Protein AF-A0A7S0B665-F1 (afdb_monomer_lite)

Organism: NCBI:txid73915

Structure (mmCIF, N/CA/C/O backbone):
data_AF-A0A7S0B665-F1
#
_entry.id   AF-A0A7S0B665-F1
#
loop_
_atom_site.group_PDB
_atom_site.id
_atom_site.type_symbol
_atom_site.label_atom_id
_atom_site.label_alt_id
_atom_site.label_comp_id
_atom_site.label_asym_id
_atom_site.label_entity_id
_atom_site.label_seq_id
_atom_site.pdbx_PDB_ins_code
_atom_site.Cartn_x
_atom_site.Cartn_y
_atom_site.Cartn_z
_atom_site.occupancy
_atom_site.B_iso_or_equiv
_atom_site.auth_seq_id
_atom_site.auth_comp_id
_atom_site.auth_asym_id
_atom_site.auth_atom_id
_atom_site.pdbx_PDB_model_num
ATOM 1 N N . GLU A 1 1 ? 38.051 108.816 -56.887 1.00 40.38 1 GLU A N 1
ATOM 2 C CA . GLU A 1 1 ? 36.909 108.916 -55.959 1.00 40.38 1 GLU A CA 1
ATOM 3 C C . GLU A 1 1 ? 36.836 107.654 -55.125 1.00 40.38 1 GLU A C 1
ATOM 5 O O . GLU A 1 1 ? 37.026 106.565 -55.656 1.00 40.38 1 GLU A O 1
ATOM 10 N N . MET A 1 2 ? 36.654 107.831 -53.821 1.00 46.78 2 MET A N 1
ATOM 11 C CA . MET A 1 2 ? 36.417 106.771 -52.848 1.00 46.78 2 MET A CA 1
ATOM 12 C C . MET A 1 2 ? 35.197 105.932 -53.246 1.00 46.78 2 MET A C 1
ATOM 14 O O . MET A 1 2 ? 34.143 106.481 -53.563 1.00 46.78 2 MET A O 1
ATOM 18 N N . LYS A 1 3 ? 35.326 104.608 -53.165 1.00 42.41 3 LYS A N 1
ATOM 19 C CA . LYS A 1 3 ? 34.194 103.727 -52.885 1.00 42.41 3 LYS A CA 1
ATOM 20 C C . LYS A 1 3 ? 34.678 102.639 -51.939 1.00 42.41 3 LYS A C 1
ATOM 22 O O . LYS A 1 3 ? 35.603 101.897 -52.259 1.00 42.41 3 LYS A O 1
ATOM 27 N N . ASP A 1 4 ? 34.098 102.668 -50.752 1.00 40.84 4 ASP A N 1
ATOM 28 C CA . ASP A 1 4 ? 34.424 101.872 -49.578 1.00 40.84 4 ASP A CA 1
ATOM 29 C C . ASP A 1 4 ? 34.497 100.360 -49.845 1.00 40.84 4 ASP A C 1
ATOM 31 O O . ASP A 1 4 ? 33.784 99.842 -50.712 1.00 40.84 4 ASP A O 1
ATOM 35 N N . PRO A 1 5 ? 35.306 99.616 -49.070 1.00 55.22 5 PRO A N 1
ATOM 36 C CA . PRO A 1 5 ? 35.251 98.168 -49.070 1.00 55.22 5 PRO A CA 1
ATOM 37 C C . PRO A 1 5 ? 33.996 97.746 -48.300 1.00 55.22 5 PRO A C 1
ATOM 39 O O . PRO A 1 5 ? 33.903 97.978 -47.097 1.00 55.22 5 PRO A O 1
ATOM 42 N N . ASN A 1 6 ? 33.029 97.120 -48.975 1.00 43.91 6 ASN A N 1
ATOM 43 C CA . ASN A 1 6 ? 31.938 96.423 -48.293 1.00 43.91 6 ASN A CA 1
ATOM 44 C C . ASN A 1 6 ? 32.140 94.899 -48.412 1.00 43.91 6 ASN A C 1
ATOM 46 O O . ASN A 1 6 ? 32.514 94.415 -49.484 1.00 43.91 6 ASN A O 1
ATOM 50 N N . PRO A 1 7 ? 31.939 94.146 -47.316 1.00 52.16 7 PRO A N 1
ATOM 51 C CA . PRO A 1 7 ? 32.466 92.812 -47.106 1.00 52.16 7 PRO A CA 1
ATOM 52 C C . PRO A 1 7 ? 31.452 91.763 -47.554 1.00 52.16 7 PRO A C 1
ATOM 54 O O . PRO A 1 7 ? 30.289 91.837 -47.177 1.00 52.16 7 PRO A O 1
ATOM 57 N N . ALA A 1 8 ? 31.885 90.759 -48.313 1.00 42.66 8 ALA A N 1
ATOM 58 C CA . ALA A 1 8 ? 31.143 89.505 -48.451 1.00 42.66 8 ALA A CA 1
ATOM 59 C C . ALA A 1 8 ? 31.958 88.466 -49.234 1.00 42.66 8 ALA A C 1
ATOM 61 O O . ALA A 1 8 ? 31.603 88.091 -50.348 1.00 42.66 8 ALA A O 1
ATOM 62 N N . THR A 1 9 ? 33.002 87.895 -48.635 1.00 47.84 9 THR A N 1
ATOM 63 C CA . THR A 1 9 ? 33.143 86.443 -48.792 1.00 47.84 9 THR A CA 1
ATOM 64 C C . THR A 1 9 ? 32.045 85.840 -47.931 1.00 47.84 9 THR A C 1
ATOM 66 O O . THR A 1 9 ? 32.192 85.692 -46.720 1.00 47.84 9 THR A O 1
ATOM 69 N N . ALA A 1 10 ? 30.885 85.602 -48.545 1.00 45.03 10 ALA A N 1
ATOM 70 C CA . ALA A 1 10 ? 29.792 84.912 -47.887 1.00 45.03 10 ALA A CA 1
ATOM 71 C C . ALA A 1 10 ? 30.318 83.551 -47.388 1.00 45.03 10 ALA A C 1
ATOM 73 O O . ALA A 1 10 ? 30.781 82.749 -48.202 1.00 45.03 10 ALA A O 1
ATOM 74 N N . PRO A 1 11 ? 30.212 83.232 -46.087 1.00 50.94 11 PRO A N 1
ATOM 75 C CA . PRO A 1 11 ? 30.600 81.928 -45.541 1.00 50.94 11 PRO A CA 1
ATOM 76 C C . PRO A 1 11 ? 29.789 80.739 -46.104 1.00 50.94 11 PRO A C 1
ATOM 78 O O . PRO A 1 11 ? 30.001 79.605 -45.689 1.00 50.94 11 PRO A O 1
ATOM 81 N N . GLY A 1 12 ? 28.833 80.981 -47.012 1.00 54.81 12 GLY A N 1
ATOM 82 C CA . GLY A 1 12 ? 27.877 79.999 -47.532 1.00 54.81 12 GLY A CA 1
ATOM 83 C C . GLY A 1 12 ? 28.359 79.146 -48.715 1.00 54.81 12 GLY A C 1
ATOM 84 O O . GLY A 1 12 ? 27.987 77.973 -48.779 1.00 54.81 12 GLY A O 1
ATOM 85 N N . ASP A 1 13 ? 29.203 79.672 -49.612 1.00 54.25 13 ASP A N 1
ATOM 86 C CA . ASP A 1 13 ? 29.641 78.937 -50.821 1.00 54.25 13 ASP A CA 1
ATOM 87 C C . ASP A 1 13 ? 30.765 77.932 -50.522 1.00 54.25 13 ASP A C 1
ATOM 89 O O . ASP A 1 13 ? 30.685 76.759 -50.886 1.00 54.25 13 ASP A O 1
ATOM 93 N N . GLN A 1 14 ? 31.765 78.321 -49.725 1.00 57.09 14 GLN A N 1
ATOM 94 C CA . GLN A 1 14 ? 32.788 77.376 -49.253 1.00 57.09 14 GLN A CA 1
ATOM 95 C C . GLN A 1 14 ? 32.194 76.309 -48.317 1.00 57.09 14 GLN A C 1
ATOM 97 O O . GLN A 1 14 ? 32.633 75.158 -48.322 1.00 57.09 14 GLN A O 1
ATOM 102 N N . ALA A 1 15 ? 31.151 76.651 -47.551 1.00 60.94 15 ALA A N 1
ATOM 103 C CA . ALA A 1 15 ? 30.437 75.710 -46.688 1.00 60.94 15 ALA A CA 1
ATOM 104 C C . ALA A 1 15 ? 29.563 74.704 -47.464 1.00 60.94 15 ALA A C 1
ATOM 106 O O . ALA A 1 15 ? 29.248 73.636 -46.937 1.00 60.94 15 ALA A O 1
ATOM 107 N N . THR A 1 16 ? 29.146 75.005 -48.699 1.00 71.06 16 THR A N 1
ATOM 108 C CA . THR A 1 16 ? 28.356 74.079 -49.531 1.00 71.06 16 THR A CA 1
ATOM 109 C C . THR A 1 16 ? 29.235 73.147 -50.361 1.00 71.06 16 THR A C 1
ATOM 111 O O . THR A 1 16 ? 28.904 71.964 -50.473 1.00 71.06 16 THR A O 1
ATOM 114 N N . GLU A 1 17 ? 30.383 73.606 -50.863 1.00 75.50 17 GLU A N 1
ATOM 115 C CA . GLU A 1 17 ? 31.371 72.723 -51.506 1.00 75.50 17 GLU A CA 1
ATOM 116 C C . GLU A 1 17 ? 32.021 71.749 -50.517 1.00 75.50 17 GLU A C 1
ATOM 118 O O . GLU A 1 17 ? 32.112 70.552 -50.794 1.00 75.50 17 GLU A O 1
ATOM 123 N N . THR A 1 18 ? 32.383 72.217 -49.319 1.00 76.19 18 THR A N 1
ATOM 124 C CA . THR A 1 18 ? 32.913 71.343 -48.255 1.00 76.19 18 THR A CA 1
ATOM 125 C C . THR A 1 18 ? 31.901 70.282 -47.823 1.00 76.19 18 THR A C 1
ATOM 127 O O . THR A 1 18 ? 32.277 69.125 -47.650 1.00 76.19 18 THR A O 1
ATOM 130 N N . LYS A 1 19 ? 30.604 70.613 -47.732 1.00 80.31 19 LYS A N 1
ATOM 131 C CA . LYS A 1 19 ? 29.540 69.622 -47.475 1.00 80.31 19 LYS A CA 1
ATOM 132 C C . LYS A 1 19 ? 29.431 68.568 -48.578 1.00 80.31 19 LYS A C 1
ATOM 134 O O . LYS A 1 19 ? 29.275 67.391 -48.262 1.00 80.31 19 LYS A O 1
ATOM 139 N N . LYS A 1 20 ? 29.537 68.955 -49.855 1.00 83.62 20 LYS A N 1
ATOM 140 C CA . LYS A 1 20 ? 29.536 68.007 -50.987 1.00 83.62 20 LYS A CA 1
ATOM 141 C C . LYS A 1 20 ? 30.767 67.096 -50.965 1.00 83.62 20 LYS A C 1
ATOM 143 O O . LYS A 1 20 ? 30.632 65.894 -51.174 1.00 83.62 20 LYS A O 1
ATOM 148 N N . PHE A 1 21 ? 31.944 67.640 -50.655 1.00 86.25 21 PHE A N 1
ATOM 149 C CA . PHE A 1 21 ? 33.179 66.862 -50.530 1.00 86.25 21 PHE A CA 1
ATOM 150 C C . PHE A 1 21 ? 33.132 65.884 -49.347 1.00 86.25 21 PHE A C 1
ATOM 152 O O . PHE A 1 21 ? 33.488 64.718 -49.496 1.00 86.25 21 PHE A O 1
ATOM 159 N N . LEU A 1 22 ? 32.613 66.322 -48.195 1.00 83.88 22 LEU A N 1
ATOM 160 C CA . LEU A 1 22 ? 32.383 65.455 -47.038 1.00 83.88 22 LEU A CA 1
ATOM 161 C C . LEU A 1 22 ? 31.366 64.349 -47.349 1.00 83.88 22 LEU A C 1
ATOM 163 O O . LEU A 1 22 ? 31.597 63.203 -46.980 1.00 83.88 22 LEU A O 1
ATOM 167 N N . ALA A 1 23 ? 30.283 64.651 -48.071 1.00 87.56 23 ALA A N 1
ATOM 168 C CA . ALA A 1 23 ? 29.318 63.639 -48.502 1.00 87.56 23 ALA A CA 1
ATOM 169 C C . ALA A 1 23 ? 29.949 62.598 -49.447 1.00 87.56 23 ALA A C 1
ATOM 171 O O . ALA A 1 23 ? 29.727 61.402 -49.269 1.00 87.56 23 ALA A O 1
ATOM 172 N N . ALA A 1 24 ? 30.787 63.032 -50.395 1.00 88.94 24 ALA A N 1
ATOM 173 C CA . ALA A 1 24 ? 31.529 62.135 -51.284 1.00 88.94 24 ALA A CA 1
ATOM 174 C C . ALA A 1 24 ? 32.556 61.275 -50.524 1.00 88.94 24 ALA A C 1
ATOM 176 O O . ALA A 1 24 ? 32.703 60.087 -50.811 1.00 88.94 24 ALA A O 1
ATOM 177 N N . LEU A 1 25 ? 33.234 61.844 -49.520 1.00 89.50 25 LEU A N 1
ATOM 178 C CA . LEU A 1 25 ? 34.121 61.094 -48.628 1.00 89.50 25 LEU A CA 1
ATOM 179 C C . LEU A 1 25 ? 33.352 60.053 -47.812 1.00 89.50 25 LEU A C 1
ATOM 181 O O . LEU A 1 25 ? 33.794 58.913 -47.744 1.00 89.50 25 LEU A O 1
ATOM 185 N N . VAL A 1 26 ? 32.196 60.401 -47.240 1.00 89.81 26 VAL A N 1
ATOM 186 C CA . VAL A 1 26 ? 31.346 59.453 -46.496 1.00 89.81 26 VAL A CA 1
ATOM 187 C C . VAL A 1 26 ? 30.834 58.339 -47.408 1.00 89.81 26 VAL A C 1
ATOM 189 O O . VAL A 1 26 ? 30.856 57.175 -47.015 1.00 89.81 26 VAL A O 1
ATOM 192 N N . GLN A 1 27 ? 30.428 58.657 -48.641 1.00 92.12 27 GLN A N 1
ATOM 193 C CA . GLN A 1 27 ? 30.038 57.646 -49.623 1.00 92.12 27 GLN A CA 1
ATOM 194 C C . GLN A 1 27 ? 31.199 56.693 -49.929 1.00 92.12 27 GLN A C 1
ATOM 196 O O . GLN A 1 27 ? 31.025 55.478 -49.866 1.00 92.12 27 GLN A O 1
ATOM 201 N N . ARG A 1 28 ? 32.396 57.232 -50.177 1.00 92.06 28 ARG A N 1
ATOM 202 C CA . ARG A 1 28 ? 33.591 56.430 -50.455 1.00 92.06 28 ARG A CA 1
ATOM 203 C C . ARG A 1 28 ? 34.032 55.599 -49.249 1.00 92.06 28 ARG A C 1
ATOM 205 O O . ARG A 1 28 ? 34.461 54.466 -49.425 1.00 92.06 28 ARG A O 1
ATOM 212 N N . ILE A 1 29 ? 33.889 56.126 -48.031 1.00 91.75 29 ILE A N 1
ATOM 213 C CA . ILE A 1 29 ? 34.101 55.370 -46.789 1.00 91.75 29 ILE A CA 1
ATOM 214 C C . ILE A 1 29 ? 33.119 54.201 -46.730 1.00 91.75 29 ILE A C 1
ATOM 216 O O . ILE A 1 29 ? 33.551 53.075 -46.531 1.00 91.75 29 ILE A O 1
ATOM 220 N N . ASN A 1 30 ? 31.827 54.430 -46.973 1.00 93.12 30 ASN A N 1
ATOM 221 C CA . ASN A 1 30 ? 30.821 53.367 -46.949 1.00 93.12 30 ASN A CA 1
ATOM 222 C C . ASN A 1 30 ? 31.055 52.303 -48.034 1.00 93.12 30 ASN A C 1
ATOM 224 O O . ASN A 1 30 ? 30.868 51.118 -47.771 1.00 93.12 30 ASN A O 1
ATOM 228 N N . GLU A 1 31 ? 31.476 52.699 -49.237 1.00 92.31 31 GLU A N 1
ATOM 229 C CA . GLU A 1 31 ? 31.849 51.777 -50.318 1.00 92.31 31 GLU A CA 1
ATOM 230 C C . GLU A 1 31 ? 33.079 50.938 -49.945 1.00 92.31 31 GLU A C 1
ATOM 232 O O . GLU A 1 31 ? 33.049 49.717 -50.088 1.00 92.31 31 GLU A O 1
ATOM 237 N N . CYS A 1 32 ? 34.127 51.561 -49.395 1.00 89.31 32 CYS A N 1
ATOM 238 C CA . CYS A 1 32 ? 35.305 50.851 -48.895 1.00 89.31 32 CYS A CA 1
ATOM 239 C C . CYS A 1 32 ? 34.960 49.901 -47.737 1.00 89.31 32 CYS A C 1
ATOM 241 O O . CYS A 1 32 ? 35.465 48.780 -47.708 1.00 89.31 32 CYS A O 1
ATOM 243 N N . THR A 1 33 ? 34.091 50.316 -46.810 1.00 92.12 33 THR A N 1
ATOM 244 C CA . THR A 1 33 ? 33.628 49.472 -45.699 1.00 92.12 33 THR A CA 1
ATOM 245 C C . THR A 1 33 ? 32.870 48.256 -46.225 1.00 92.12 33 THR A C 1
ATOM 247 O O . THR A 1 33 ? 33.215 47.138 -45.860 1.00 92.12 33 THR A O 1
ATOM 250 N N . ARG A 1 34 ? 31.920 48.438 -47.153 1.00 92.81 34 ARG A N 1
ATOM 251 C CA . ARG A 1 34 ? 31.175 47.323 -47.768 1.00 92.81 34 ARG A CA 1
ATOM 252 C C . ARG A 1 34 ? 32.084 46.368 -48.532 1.00 92.81 34 ARG A C 1
ATOM 254 O O . ARG A 1 34 ? 31.981 45.163 -48.347 1.00 92.81 34 ARG A O 1
ATOM 261 N N . ALA A 1 35 ? 33.005 46.891 -49.341 1.00 92.38 35 ALA A N 1
ATOM 262 C CA . ALA A 1 35 ? 33.965 46.058 -50.062 1.00 92.38 35 ALA A CA 1
ATOM 263 C C . ALA A 1 35 ? 34.872 45.273 -49.095 1.00 92.38 35 ALA A C 1
ATOM 265 O O . ALA A 1 35 ? 35.153 44.098 -49.322 1.00 92.38 35 ALA A O 1
ATOM 266 N N . SER A 1 36 ? 35.299 45.893 -47.989 1.00 90.88 36 SER A N 1
ATOM 267 C CA . SER A 1 36 ? 36.075 45.214 -46.950 1.00 90.88 36 SER A CA 1
ATOM 268 C C . SER A 1 36 ? 35.262 44.132 -46.236 1.00 90.88 36 SER A C 1
ATOM 270 O O . SER A 1 36 ? 35.794 43.057 -45.977 1.00 90.88 36 SER A O 1
ATOM 272 N N . GLU A 1 37 ? 33.995 44.390 -45.912 1.00 92.69 37 GLU A N 1
ATOM 273 C CA . GLU A 1 37 ? 33.093 43.408 -45.299 1.00 92.69 37 GLU A CA 1
ATOM 274 C C . GLU A 1 37 ? 32.830 42.227 -46.244 1.00 92.69 37 GLU A C 1
ATOM 276 O O . GLU A 1 37 ? 32.946 41.075 -45.829 1.00 92.69 37 GLU A O 1
ATOM 281 N N . GLU A 1 38 ? 32.566 42.487 -47.527 1.00 93.62 38 GLU A N 1
ATOM 282 C CA . GLU A 1 38 ? 32.384 41.450 -48.550 1.00 93.62 38 GLU A CA 1
ATOM 283 C C . GLU A 1 38 ? 33.629 40.570 -48.701 1.00 93.62 38 GLU A C 1
ATOM 285 O O . GLU A 1 38 ? 33.517 39.342 -48.719 1.00 93.62 38 GLU A O 1
ATOM 290 N N . VAL A 1 39 ? 34.822 41.170 -48.762 1.00 92.75 39 VAL A N 1
ATOM 291 C CA . VAL A 1 39 ? 36.084 40.418 -48.846 1.00 92.75 39 VAL A CA 1
ATOM 292 C C . VAL A 1 39 ? 36.304 39.580 -47.588 1.00 92.75 39 VAL A C 1
ATOM 294 O O . VAL A 1 39 ? 36.685 38.416 -47.712 1.00 92.75 39 VAL A O 1
ATOM 297 N N . THR A 1 40 ? 36.012 40.112 -46.398 1.00 92.31 40 THR A N 1
ATOM 298 C CA . THR A 1 40 ? 36.084 39.345 -45.146 1.00 92.31 40 THR A CA 1
ATOM 299 C C . THR A 1 40 ? 35.133 38.151 -45.169 1.00 92.31 40 THR A C 1
ATOM 301 O O . THR A 1 40 ? 35.569 37.034 -44.903 1.00 92.31 40 THR A O 1
ATOM 304 N N . ILE A 1 41 ? 33.873 38.337 -45.576 1.00 92.19 41 ILE A N 1
ATOM 305 C CA . ILE A 1 41 ? 32.885 37.247 -45.668 1.00 92.19 41 ILE A CA 1
ATOM 306 C C . ILE A 1 41 ? 33.332 36.177 -46.679 1.00 92.19 41 ILE A C 1
ATOM 308 O O . ILE A 1 41 ? 33.232 34.976 -46.409 1.00 92.19 41 ILE A O 1
ATOM 312 N N . GLN A 1 42 ? 33.862 36.574 -47.841 1.00 93.50 42 GLN A N 1
ATOM 313 C CA . GLN A 1 42 ? 34.386 35.624 -48.832 1.00 93.50 42 GLN A CA 1
ATOM 314 C C . GLN A 1 42 ? 35.640 34.895 -48.323 1.00 93.50 42 GLN A C 1
ATOM 316 O O . GLN A 1 42 ? 35.791 33.686 -48.540 1.00 93.50 42 GLN A O 1
ATOM 321 N N . ALA A 1 43 ? 36.531 35.591 -47.615 1.00 90.12 43 ALA A N 1
ATOM 322 C CA . ALA A 1 43 ? 37.716 35.000 -47.001 1.00 90.12 43 ALA A CA 1
ATOM 323 C C . ALA A 1 43 ? 37.337 33.987 -45.909 1.00 90.12 43 ALA A C 1
ATOM 325 O O . ALA A 1 43 ? 37.875 32.879 -45.877 1.00 90.12 43 ALA A O 1
ATOM 326 N N . GLU A 1 44 ? 36.358 34.307 -45.063 1.00 92.50 44 GLU A N 1
ATOM 327 C CA . GLU A 1 44 ? 35.827 33.386 -44.055 1.00 92.50 44 GLU A CA 1
ATOM 328 C C . GLU A 1 44 ? 35.152 32.170 -44.701 1.00 92.50 44 GLU A C 1
ATOM 330 O O . GLU A 1 44 ? 35.460 31.033 -44.339 1.00 92.50 44 GLU A O 1
ATOM 335 N N . GLY A 1 45 ? 34.317 32.373 -45.726 1.00 90.81 45 GLY A N 1
ATOM 336 C CA . GLY A 1 45 ? 33.644 31.285 -46.440 1.00 90.81 45 GLY A CA 1
ATOM 337 C C . GLY A 1 45 ? 34.601 30.360 -47.206 1.00 90.81 45 GLY A C 1
ATOM 338 O O . GLY A 1 45 ? 34.391 29.144 -47.271 1.00 90.81 45 GLY A O 1
ATOM 339 N N . THR A 1 46 ? 35.680 30.895 -47.781 1.00 92.38 46 THR A N 1
ATOM 340 C CA . THR A 1 46 ? 36.721 30.085 -48.443 1.00 92.38 46 THR A CA 1
ATOM 341 C C . THR A 1 46 ? 37.592 29.346 -47.433 1.00 92.38 46 THR A C 1
ATOM 343 O O . THR A 1 46 ? 37.849 28.153 -47.625 1.00 92.38 46 THR A O 1
ATOM 346 N N . LYS A 1 47 ? 37.971 29.999 -46.326 1.00 93.81 47 LYS A N 1
ATOM 347 C CA . LYS A 1 47 ? 38.659 29.366 -45.194 1.00 93.81 47 LYS A CA 1
ATOM 348 C C . LYS A 1 47 ? 37.837 28.209 -44.634 1.00 93.81 47 LYS A C 1
ATOM 350 O O . LYS A 1 47 ? 38.370 27.115 -44.474 1.00 93.81 47 LYS A O 1
ATOM 355 N N . GLU A 1 48 ? 36.543 28.404 -44.397 1.00 91.75 48 GLU A N 1
ATOM 356 C CA . GLU A 1 48 ? 35.670 27.351 -43.878 1.00 91.75 48 GLU A CA 1
ATOM 357 C C . GLU A 1 48 ? 35.570 26.162 -44.846 1.00 91.75 48 GLU A C 1
ATOM 359 O O . GLU A 1 48 ? 35.708 25.009 -44.432 1.00 91.75 48 GLU A O 1
ATOM 364 N N . LYS A 1 49 ? 35.413 26.413 -46.154 1.00 92.62 49 LYS A N 1
ATOM 365 C CA . LYS A 1 49 ? 35.435 25.351 -47.177 1.00 92.62 49 LYS A CA 1
ATOM 366 C C . LYS A 1 49 ? 36.768 24.600 -47.198 1.00 92.62 49 LYS A C 1
ATOM 368 O O . LYS A 1 49 ? 36.764 23.377 -47.344 1.00 92.62 49 LYS A O 1
ATOM 373 N N . ALA A 1 50 ? 37.891 25.302 -47.058 1.00 90.19 50 ALA A N 1
ATOM 374 C CA . ALA A 1 50 ? 39.217 24.691 -47.024 1.00 90.19 50 ALA A CA 1
ATOM 375 C C . ALA A 1 50 ? 39.404 23.815 -45.776 1.00 90.19 50 ALA A C 1
ATOM 377 O O . ALA A 1 50 ? 39.807 22.661 -45.909 1.00 90.19 50 ALA A O 1
ATOM 378 N N . VAL A 1 51 ? 39.021 24.310 -44.595 1.00 92.62 51 VAL A N 1
ATOM 379 C CA . VAL A 1 51 ? 39.067 23.550 -43.334 1.00 92.62 51 VAL A CA 1
ATOM 380 C C . VAL A 1 51 ? 38.172 22.311 -43.409 1.00 92.62 51 VAL A C 1
ATOM 382 O O . VAL A 1 51 ? 38.613 21.215 -43.072 1.00 92.62 51 VAL A O 1
ATOM 385 N N . ARG A 1 52 ? 36.942 22.439 -43.927 1.00 90.38 52 ARG A N 1
ATOM 386 C CA . ARG A 1 52 ? 36.038 21.291 -44.118 1.00 90.38 52 ARG A CA 1
ATOM 387 C C . ARG A 1 52 ? 36.614 20.254 -45.088 1.00 90.38 52 ARG A C 1
ATOM 389 O O . ARG A 1 52 ? 36.490 19.061 -44.830 1.00 90.38 52 ARG A O 1
ATOM 396 N N . ARG A 1 53 ? 37.255 20.680 -46.185 1.00 90.12 53 ARG A N 1
ATOM 397 C CA . ARG A 1 53 ? 37.921 19.765 -47.134 1.00 90.12 53 ARG A CA 1
ATOM 398 C C . ARG A 1 53 ? 39.133 19.074 -46.517 1.00 90.12 53 ARG A C 1
ATOM 400 O O . ARG A 1 53 ? 39.302 17.884 -46.754 1.00 90.12 53 ARG A O 1
ATOM 407 N N . ALA A 1 54 ? 39.941 19.787 -45.734 1.00 89.06 54 ALA A N 1
ATOM 408 C CA . ALA A 1 54 ? 41.072 19.203 -45.018 1.00 89.06 54 ALA A CA 1
ATOM 409 C C . ALA A 1 54 ? 40.600 18.119 -44.034 1.00 89.06 54 ALA A C 1
ATOM 411 O O . ALA A 1 54 ? 41.056 16.985 -44.118 1.00 89.06 54 ALA A O 1
ATOM 412 N N . ALA A 1 55 ? 39.589 18.422 -43.213 1.00 86.75 55 ALA A N 1
ATOM 413 C CA . ALA A 1 55 ? 39.008 17.458 -42.276 1.00 86.75 55 ALA A CA 1
ATOM 414 C C . ALA A 1 55 ? 38.325 16.262 -42.972 1.00 86.75 55 ALA A C 1
ATOM 416 O O . ALA A 1 55 ? 38.289 15.161 -42.429 1.00 86.75 55 ALA A O 1
ATOM 417 N N . ALA A 1 56 ? 37.750 16.458 -44.164 1.00 83.56 56 ALA A N 1
ATOM 418 C CA . ALA A 1 56 ? 37.185 15.362 -44.950 1.00 83.56 56 ALA A CA 1
ATOM 419 C C . ALA A 1 56 ? 38.274 14.437 -45.516 1.00 83.56 56 ALA A C 1
ATOM 421 O O . ALA A 1 56 ? 38.082 13.227 -45.504 1.00 83.56 56 ALA A O 1
ATOM 422 N N . ARG A 1 57 ? 39.406 14.993 -45.974 1.00 85.19 57 ARG A N 1
ATOM 423 C CA . ARG A 1 57 ? 40.559 14.212 -46.452 1.00 85.19 57 ARG A CA 1
ATOM 424 C C . ARG A 1 57 ? 41.186 13.393 -45.335 1.00 85.19 57 ARG A C 1
ATOM 426 O O . ARG A 1 57 ? 41.325 12.197 -45.512 1.00 85.19 57 ARG A O 1
ATOM 433 N N . GLU A 1 58 ? 41.426 13.995 -44.173 1.00 88.25 58 GLU A N 1
ATOM 434 C CA . GLU A 1 58 ? 41.956 13.286 -42.999 1.00 88.25 58 GLU A CA 1
ATOM 435 C C . GLU A 1 58 ? 41.074 12.080 -42.621 1.00 88.25 58 GLU A C 1
ATOM 437 O O . GLU A 1 58 ? 41.561 10.972 -42.424 1.00 88.25 58 GLU A O 1
ATOM 442 N N . LYS A 1 59 ? 39.745 12.252 -42.624 1.00 84.69 59 LYS A N 1
ATOM 443 C CA . LYS A 1 59 ? 38.808 11.145 -42.367 1.00 84.69 59 LYS A CA 1
ATOM 444 C C . LYS A 1 59 ? 38.798 10.078 -43.460 1.00 84.69 59 LYS A C 1
ATOM 446 O O . LYS A 1 59 ? 38.537 8.919 -43.150 1.00 84.69 59 LYS A O 1
ATOM 451 N N . LEU A 1 60 ? 38.997 10.457 -44.722 1.00 81.69 60 LEU A N 1
ATOM 452 C CA . LEU A 1 60 ? 39.107 9.500 -45.825 1.00 81.69 60 LEU A CA 1
ATOM 453 C C . LEU A 1 60 ? 40.413 8.713 -45.723 1.00 81.69 60 LEU A C 1
ATOM 455 O O . LEU A 1 60 ? 40.355 7.493 -45.779 1.00 81.69 60 LEU A O 1
ATOM 459 N N . GLU A 1 61 ? 41.532 9.376 -45.435 1.00 85.25 61 GLU A N 1
ATOM 460 C CA . GLU A 1 61 ? 42.835 8.742 -45.195 1.00 85.25 61 GLU A CA 1
ATOM 461 C C . GLU A 1 61 ? 42.764 7.755 -44.014 1.00 85.25 61 GLU A C 1
ATOM 463 O O . GLU A 1 61 ? 43.269 6.638 -44.093 1.00 85.25 61 GLU A O 1
ATOM 468 N N . GLU A 1 62 ? 42.064 8.100 -42.926 1.00 85.12 62 GLU A N 1
ATOM 469 C CA . GLU A 1 62 ? 41.818 7.171 -41.813 1.00 85.12 62 GLU A CA 1
ATOM 470 C C . GLU A 1 62 ? 40.948 5.962 -42.199 1.00 85.12 62 GLU A C 1
ATOM 472 O O . GLU A 1 62 ? 41.097 4.873 -41.627 1.00 85.12 62 GLU A O 1
ATOM 477 N N . LEU A 1 63 ? 39.986 6.153 -43.108 1.00 80.81 63 LEU A N 1
ATOM 478 C CA . LEU A 1 63 ? 39.123 5.085 -43.613 1.00 80.81 63 LEU A CA 1
ATOM 479 C C . LEU A 1 63 ? 39.887 4.175 -44.577 1.00 80.81 63 LEU A C 1
ATOM 481 O O . LEU A 1 63 ? 39.763 2.961 -44.447 1.00 80.81 63 LEU A O 1
ATOM 485 N N . GLU A 1 64 ? 40.696 4.746 -45.465 1.00 82.06 64 GLU A N 1
ATOM 486 C CA . GLU A 1 64 ? 41.599 4.061 -46.396 1.00 82.06 64 GLU A CA 1
ATOM 487 C C . GLU A 1 64 ? 42.633 3.234 -45.638 1.00 82.06 64 GLU A C 1
ATOM 489 O O . GLU A 1 64 ? 42.652 2.012 -45.762 1.00 82.06 64 GLU A O 1
ATOM 494 N N . ALA A 1 65 ? 43.370 3.849 -44.709 1.00 85.81 65 ALA A N 1
ATOM 495 C CA . ALA A 1 65 ? 44.345 3.150 -43.874 1.00 85.81 65 ALA A CA 1
ATOM 496 C C . ALA A 1 65 ? 43.709 2.033 -43.032 1.00 85.81 65 ALA A C 1
ATOM 498 O O . ALA A 1 65 ? 44.384 1.100 -42.590 1.00 85.81 65 ALA A O 1
ATOM 499 N N . ARG A 1 66 ? 42.406 2.125 -42.744 1.00 82.56 66 ARG A N 1
ATOM 500 C CA . ARG A 1 66 ? 41.666 1.044 -42.093 1.00 82.56 66 ARG A CA 1
ATOM 501 C C . ARG A 1 66 ? 41.264 -0.029 -43.087 1.00 82.56 66 ARG A C 1
ATOM 503 O O . ARG A 1 66 ? 41.391 -1.191 -42.738 1.00 82.56 66 ARG A O 1
ATOM 510 N N . PHE A 1 67 ? 40.774 0.338 -44.260 1.00 84.12 67 PHE A N 1
ATOM 511 C CA . PHE A 1 67 ? 40.405 -0.593 -45.318 1.00 84.12 67 PHE A CA 1
ATOM 512 C C . PHE A 1 67 ? 41.608 -1.464 -45.714 1.00 84.12 67 PHE A C 1
ATOM 514 O O . PHE A 1 67 ? 41.528 -2.683 -45.589 1.00 84.12 67 PHE A O 1
ATOM 521 N N . GLU A 1 68 ? 42.758 -0.846 -45.990 1.00 84.44 68 GLU A N 1
ATOM 522 C CA . GLU A 1 68 ? 44.023 -1.513 -46.347 1.00 84.44 68 GLU A CA 1
ATOM 523 C C . GLU A 1 68 ? 44.531 -2.484 -45.269 1.00 84.44 68 GLU A C 1
ATOM 525 O O . GLU A 1 68 ? 45.140 -3.505 -45.564 1.00 84.44 68 GLU A O 1
ATOM 530 N N . ARG A 1 69 ? 44.276 -2.209 -43.982 1.00 84.69 69 ARG A N 1
ATOM 531 C CA . ARG A 1 69 ? 44.674 -3.128 -42.894 1.00 84.69 69 ARG A CA 1
ATOM 532 C C . ARG A 1 69 ? 43.924 -4.457 -42.922 1.00 84.69 69 ARG A C 1
ATOM 534 O O . ARG A 1 69 ? 44.388 -5.419 -42.305 1.00 84.69 69 ARG A O 1
ATOM 541 N N . TYR A 1 70 ? 42.732 -4.478 -43.509 1.00 82.44 70 TYR A N 1
ATOM 542 C CA . TYR A 1 70 ? 41.855 -5.646 -43.516 1.00 82.44 70 TYR A CA 1
ATOM 543 C C . TYR A 1 70 ? 41.698 -6.273 -44.904 1.00 82.44 70 TYR A C 1
ATOM 545 O O . TYR A 1 70 ? 41.298 -7.433 -44.942 1.00 82.44 70 TYR A O 1
ATOM 553 N N . ASP A 1 71 ? 42.045 -5.555 -45.971 1.00 84.00 71 ASP A N 1
ATOM 554 C CA . ASP A 1 71 ? 42.226 -6.061 -47.335 1.00 84.00 71 ASP A CA 1
ATOM 555 C C . ASP A 1 71 ? 43.570 -6.808 -47.423 1.00 84.00 71 ASP A C 1
ATOM 557 O O . ASP A 1 71 ? 44.645 -6.207 -47.460 1.00 84.00 71 ASP A O 1
ATOM 561 N N . LYS A 1 72 ? 43.530 -8.139 -47.317 1.00 79.94 72 LYS A N 1
ATOM 562 C CA . LYS A 1 72 ? 44.741 -8.974 -47.265 1.00 79.94 72 LYS A CA 1
ATOM 563 C C . LYS A 1 72 ? 45.178 -9.454 -48.638 1.00 79.94 72 LYS A C 1
ATOM 565 O O . LYS A 1 72 ? 46.348 -9.813 -48.788 1.00 79.94 72 LYS A O 1
ATOM 570 N N . ASP A 1 73 ? 44.253 -9.549 -49.583 1.00 80.31 73 ASP A N 1
ATOM 571 C CA . ASP A 1 73 ? 44.515 -9.903 -50.974 1.00 80.31 73 ASP A CA 1
ATOM 572 C C . ASP A 1 73 ? 44.826 -8.687 -51.856 1.00 80.31 73 ASP A C 1
ATOM 574 O O . ASP A 1 73 ? 45.290 -8.885 -52.982 1.00 80.31 73 ASP A O 1
ATOM 578 N N . ALA A 1 74 ? 44.718 -7.471 -51.306 1.00 79.25 74 ALA A N 1
ATOM 579 C CA . ALA A 1 74 ? 45.024 -6.204 -51.968 1.00 79.25 74 ALA A CA 1
ATOM 580 C C . ALA A 1 74 ? 44.252 -6.060 -53.288 1.00 79.25 74 ALA A C 1
ATOM 582 O O . ALA A 1 74 ? 44.807 -5.633 -54.305 1.00 79.25 74 ALA A O 1
ATOM 583 N N . ASP A 1 75 ? 42.987 -6.489 -53.280 1.00 79.56 75 ASP A N 1
ATOM 584 C CA . ASP A 1 75 ? 42.098 -6.474 -54.444 1.00 79.56 75 ASP A CA 1
ATOM 585 C C . ASP A 1 75 ? 41.178 -5.234 -54.479 1.00 79.56 75 ASP A C 1
ATOM 587 O O . ASP A 1 75 ? 40.283 -5.140 -55.329 1.00 79.56 75 ASP A O 1
ATOM 591 N N . ASP A 1 76 ? 41.418 -4.272 -53.576 1.00 78.44 76 ASP A N 1
ATOM 592 C CA . ASP A 1 76 ? 40.614 -3.073 -53.333 1.00 78.44 76 ASP A CA 1
ATOM 593 C C . ASP A 1 76 ? 39.149 -3.395 -52.933 1.00 78.44 76 ASP A C 1
ATOM 595 O O . ASP A 1 76 ? 38.245 -2.545 -53.042 1.00 78.44 76 ASP A O 1
ATOM 599 N N . MET A 1 77 ? 38.871 -4.624 -52.465 1.00 82.88 77 MET A N 1
ATOM 600 C CA . MET A 1 77 ? 37.536 -5.128 -52.119 1.00 82.88 77 MET A CA 1
ATOM 601 C C . MET A 1 77 ? 37.537 -6.069 -50.901 1.00 82.88 77 MET A C 1
ATOM 603 O O . MET A 1 77 ? 37.907 -7.228 -50.957 1.00 82.88 77 MET A O 1
ATOM 607 N N . LEU A 1 78 ? 36.885 -5.676 -49.805 1.00 82.75 78 LEU A N 1
ATOM 608 C CA . LEU A 1 78 ? 36.795 -6.571 -48.643 1.00 82.75 78 LEU A CA 1
ATOM 609 C C . LEU A 1 78 ? 35.894 -7.786 -48.914 1.00 82.75 78 LEU A C 1
ATOM 611 O O . LEU A 1 78 ? 34.671 -7.659 -49.076 1.00 82.75 78 LEU A O 1
ATOM 615 N N . SER A 1 79 ? 36.483 -8.978 -48.875 1.00 84.88 79 SER A N 1
ATOM 616 C CA . SER A 1 79 ? 35.793 -10.262 -48.991 1.00 84.88 79 SER A CA 1
ATOM 617 C C . SER A 1 79 ? 34.966 -10.596 -47.737 1.00 84.88 79 SER A C 1
ATOM 619 O O . SER A 1 79 ? 35.140 -10.029 -46.654 1.00 84.88 79 SER A O 1
ATOM 621 N N . ARG A 1 80 ? 34.062 -11.589 -47.823 1.00 82.56 80 ARG A N 1
ATOM 622 C CA . ARG A 1 80 ? 33.219 -12.014 -46.676 1.00 82.56 80 ARG A CA 1
ATOM 623 C C . ARG A 1 80 ? 34.043 -12.348 -45.426 1.00 82.56 80 ARG A C 1
ATOM 625 O O . ARG A 1 80 ? 33.626 -12.058 -44.305 1.00 82.56 80 ARG A O 1
ATOM 632 N N . ARG A 1 81 ? 35.206 -12.980 -45.610 1.00 83.88 81 ARG A N 1
ATOM 633 C CA . ARG A 1 81 ? 36.093 -13.391 -44.509 1.00 83.88 81 ARG A CA 1
ATOM 634 C C . ARG A 1 81 ? 36.784 -12.191 -43.867 1.00 83.88 81 ARG A C 1
ATOM 636 O O . ARG A 1 81 ? 36.938 -12.168 -42.647 1.00 83.88 81 ARG A O 1
ATOM 643 N N . GLU A 1 82 ? 37.143 -11.193 -44.660 1.00 83.75 82 GLU A N 1
ATOM 644 C CA . GLU A 1 82 ? 37.780 -9.964 -44.182 1.00 83.75 82 GLU A CA 1
ATOM 645 C C . GLU A 1 82 ? 36.784 -9.046 -43.497 1.00 83.75 82 GLU A C 1
ATOM 647 O O . GLU A 1 82 ? 37.095 -8.514 -42.438 1.00 83.75 82 GLU A O 1
ATOM 652 N N . VAL A 1 83 ? 35.546 -8.966 -43.987 1.00 83.25 83 VAL A N 1
ATOM 653 C CA . VAL A 1 83 ? 34.450 -8.279 -43.288 1.00 83.25 83 VAL A CA 1
ATOM 654 C C . VAL A 1 83 ? 34.173 -8.919 -41.921 1.00 83.25 83 VAL A C 1
ATOM 656 O O . VAL A 1 83 ? 33.980 -8.211 -40.930 1.00 83.25 83 VAL A O 1
ATOM 659 N N . LEU A 1 84 ? 34.210 -10.254 -41.821 1.00 83.44 84 LEU A N 1
ATOM 660 C CA . LEU A 1 84 ? 34.105 -10.957 -40.536 1.00 83.44 84 LEU A CA 1
ATOM 661 C C . LEU A 1 84 ? 35.298 -10.661 -39.613 1.00 83.44 84 LEU A C 1
ATOM 663 O O . LEU A 1 84 ? 35.110 -10.454 -38.411 1.00 83.44 84 LEU A O 1
ATOM 667 N N . ALA A 1 85 ? 36.517 -10.621 -40.156 1.00 84.81 85 ALA A N 1
ATOM 668 C CA . ALA A 1 85 ? 37.718 -10.253 -39.407 1.00 84.81 85 ALA A CA 1
ATOM 669 C C . ALA A 1 85 ? 37.676 -8.786 -38.947 1.00 84.81 85 ALA A C 1
ATOM 671 O O . ALA A 1 85 ? 38.036 -8.495 -37.808 1.00 84.81 85 ALA A O 1
ATOM 672 N N . TYR A 1 86 ? 37.161 -7.888 -39.785 1.00 85.00 86 TYR A N 1
ATOM 673 C CA . TYR A 1 86 ? 36.973 -6.471 -39.504 1.00 85.00 86 TYR A CA 1
ATOM 674 C C . TYR A 1 86 ? 35.944 -6.249 -38.392 1.00 85.00 86 TYR A C 1
ATOM 676 O O . TYR A 1 86 ? 36.228 -5.565 -37.407 1.00 85.00 86 TYR A O 1
ATOM 684 N N . ALA A 1 87 ? 34.781 -6.904 -38.472 1.00 85.62 87 ALA A N 1
ATOM 685 C CA . ALA A 1 87 ? 33.757 -6.844 -37.430 1.00 85.62 87 ALA A CA 1
ATOM 686 C C . ALA A 1 87 ? 34.279 -7.346 -36.068 1.00 85.62 87 ALA A C 1
ATOM 688 O O . ALA A 1 87 ? 34.012 -6.735 -35.026 1.00 85.62 87 ALA A O 1
ATOM 689 N N . ARG A 1 88 ? 35.082 -8.418 -36.065 1.00 85.75 88 ARG A N 1
ATOM 690 C CA . ARG A 1 88 ? 35.698 -8.963 -34.845 1.00 85.75 88 ARG A CA 1
ATOM 691 C C . ARG A 1 88 ? 36.840 -8.095 -34.317 1.00 85.75 88 ARG A C 1
ATOM 693 O O . ARG A 1 88 ? 36.905 -7.867 -33.115 1.00 85.75 88 ARG A O 1
ATOM 700 N N . GLY A 1 89 ? 37.722 -7.606 -35.180 1.00 82.75 89 GLY A N 1
ATOM 701 C CA . GLY A 1 89 ? 38.892 -6.820 -34.784 1.00 82.75 89 GLY A CA 1
ATOM 702 C C . GLY A 1 89 ? 38.529 -5.406 -34.341 1.00 82.75 89 GLY A C 1
ATOM 703 O O . GLY A 1 89 ? 38.947 -4.955 -33.276 1.00 82.75 89 GLY A O 1
ATOM 704 N N . HIS A 1 90 ? 37.702 -4.716 -35.128 1.00 82.50 90 HIS A N 1
ATOM 705 C CA . HIS A 1 90 ? 37.371 -3.309 -34.908 1.00 82.50 90 HIS A CA 1
ATOM 706 C C . HIS A 1 90 ? 36.197 -3.120 -33.942 1.00 82.50 90 HIS A C 1
ATOM 708 O O . HIS A 1 90 ? 36.277 -2.319 -33.012 1.00 82.50 90 HIS A O 1
ATOM 714 N N . PHE A 1 91 ? 35.127 -3.904 -34.103 1.00 81.88 91 PHE A N 1
ATOM 715 C CA . PHE A 1 91 ? 33.906 -3.757 -33.300 1.00 81.88 91 PHE A CA 1
ATOM 716 C C . PHE A 1 91 ? 33.760 -4.786 -32.173 1.00 81.88 91 PHE A C 1
ATOM 718 O O . PHE A 1 91 ? 32.783 -4.705 -31.416 1.00 81.88 91 PHE A O 1
ATOM 725 N N . LYS A 1 92 ? 34.706 -5.734 -32.051 1.00 83.75 92 LYS A N 1
ATOM 726 C CA . LYS A 1 92 ? 34.649 -6.871 -31.110 1.00 83.75 92 LYS A CA 1
ATOM 727 C C . LYS A 1 92 ? 33.314 -7.614 -31.188 1.00 83.75 92 LYS A C 1
ATOM 729 O O . LYS A 1 92 ? 32.764 -8.037 -30.174 1.00 83.75 92 LYS A O 1
ATOM 734 N N . PHE A 1 93 ? 32.760 -7.711 -32.395 1.00 83.94 93 PHE A N 1
ATOM 735 C CA . PHE A 1 93 ? 31.436 -8.260 -32.638 1.00 83.94 93 PHE A CA 1
ATOM 736 C C . PHE A 1 93 ? 31.507 -9.416 -33.629 1.00 83.94 93 PHE A C 1
ATOM 738 O O . PHE A 1 93 ? 32.072 -9.293 -34.715 1.00 83.94 93 PHE A O 1
ATOM 745 N N . THR A 1 94 ? 30.898 -10.539 -33.260 1.00 84.38 94 THR A N 1
ATOM 746 C CA . THR A 1 94 ? 30.705 -11.662 -34.174 1.00 84.38 94 THR A CA 1
ATOM 747 C C . THR A 1 94 ? 29.435 -11.411 -34.971 1.00 84.38 94 THR A C 1
ATOM 749 O O . THR A 1 94 ? 28.336 -11.514 -34.434 1.00 84.38 94 THR A O 1
ATOM 752 N N . LEU A 1 95 ? 29.598 -11.038 -36.238 1.00 80.06 95 LEU A N 1
ATOM 753 C CA . LEU A 1 95 ? 28.491 -10.772 -37.150 1.00 80.06 95 LEU A CA 1
ATOM 754 C C . LEU A 1 95 ? 27.706 -12.078 -37.417 1.00 80.06 95 LEU A C 1
ATOM 756 O O . LEU A 1 95 ? 28.326 -13.052 -37.848 1.00 80.06 95 LEU A O 1
ATOM 760 N N . PRO A 1 96 ? 26.384 -12.127 -37.161 1.00 83.12 96 PRO A N 1
ATOM 761 C CA . PRO A 1 96 ? 25.546 -13.272 -37.525 1.00 83.12 96 PRO A CA 1
ATOM 762 C C . PRO A 1 96 ? 25.505 -13.482 -39.044 1.00 83.12 96 PRO A C 1
ATOM 764 O O . PRO A 1 96 ? 25.554 -12.504 -39.793 1.00 83.12 96 PRO A O 1
ATOM 767 N N . GLU A 1 97 ? 25.354 -14.728 -39.500 1.00 81.12 97 GLU A N 1
ATOM 768 C CA . GLU A 1 97 ? 25.307 -15.062 -40.937 1.00 81.12 97 GLU A CA 1
ATOM 769 C C . GLU A 1 97 ? 24.160 -14.342 -41.661 1.00 81.12 97 GLU A C 1
ATOM 771 O O . GLU A 1 97 ? 24.377 -13.745 -42.710 1.00 81.12 97 GLU A O 1
ATOM 776 N N . GLU A 1 98 ? 22.985 -14.246 -41.032 1.00 81.94 98 GLU A N 1
ATOM 777 C CA . GLU A 1 98 ? 21.837 -13.492 -41.561 1.00 81.94 98 GLU A CA 1
ATOM 778 C C . GLU A 1 98 ? 22.156 -12.007 -41.805 1.00 81.94 98 GLU A C 1
ATOM 780 O O . GLU A 1 98 ? 21.724 -11.408 -42.792 1.00 81.94 98 GLU A O 1
ATOM 785 N N . ALA A 1 99 ? 22.929 -11.393 -40.903 1.00 81.50 99 ALA A N 1
ATOM 786 C CA . ALA A 1 99 ? 23.338 -9.999 -41.035 1.00 81.50 99 ALA A CA 1
ATOM 787 C C . ALA A 1 99 ? 24.413 -9.835 -42.115 1.00 81.50 99 ALA A C 1
ATOM 789 O O . ALA A 1 99 ? 24.400 -8.838 -42.835 1.00 81.50 99 ALA A O 1
ATOM 790 N N . LEU A 1 100 ? 25.316 -10.811 -42.248 1.00 81.50 100 LEU A N 1
ATOM 791 C CA . LEU A 1 100 ? 26.325 -10.839 -43.302 1.00 81.50 100 LEU A CA 1
ATOM 792 C C . LEU A 1 100 ? 25.680 -10.965 -44.688 1.00 81.50 100 LEU A C 1
ATOM 794 O O . LEU A 1 100 ? 26.061 -10.224 -45.589 1.00 81.50 100 LEU A O 1
ATOM 798 N N . ASP A 1 101 ? 24.678 -11.828 -44.856 1.00 83.81 101 ASP A N 1
ATOM 799 C CA . ASP A 1 101 ? 23.955 -11.970 -46.124 1.00 83.81 101 ASP A CA 1
ATOM 800 C C . ASP A 1 101 ? 23.111 -10.732 -46.453 1.00 83.81 101 ASP A C 1
ATOM 802 O O . ASP A 1 101 ? 23.075 -10.295 -47.606 1.00 83.81 101 ASP A O 1
ATOM 806 N N . ALA A 1 102 ? 22.497 -10.101 -45.446 1.00 80.88 102 ALA A N 1
ATOM 807 C CA . ALA A 1 102 ? 21.806 -8.826 -45.627 1.00 80.88 102 ALA A CA 1
ATOM 808 C C . ALA A 1 102 ? 22.772 -7.707 -46.052 1.00 80.88 102 ALA A C 1
ATOM 810 O O . ALA A 1 102 ? 22.445 -6.933 -46.951 1.00 80.88 102 ALA A O 1
ATOM 811 N N . ILE A 1 103 ? 23.964 -7.641 -45.453 1.00 83.38 103 ILE A N 1
ATOM 812 C CA . ILE A 1 103 ? 25.034 -6.723 -45.866 1.00 83.38 103 ILE A CA 1
ATOM 813 C C . ILE A 1 103 ? 25.445 -7.015 -47.309 1.00 83.38 103 ILE A C 1
ATOM 815 O O . ILE A 1 103 ? 25.506 -6.097 -48.122 1.00 83.38 103 ILE A O 1
ATOM 819 N N . TRP A 1 104 ? 25.649 -8.288 -47.653 1.00 82.69 104 TRP A N 1
ATOM 820 C CA . TRP A 1 104 ? 26.056 -8.697 -48.997 1.00 82.69 104 TRP A CA 1
ATOM 821 C C . TRP A 1 104 ? 25.034 -8.301 -50.061 1.00 82.69 104 TRP A C 1
ATOM 823 O O . TRP A 1 104 ? 25.411 -7.781 -51.102 1.00 82.69 104 TRP A O 1
ATOM 833 N N . ARG A 1 105 ? 23.737 -8.470 -49.777 1.00 81.62 105 ARG A N 1
ATOM 834 C CA . ARG A 1 105 ? 22.649 -8.118 -50.701 1.00 81.62 105 ARG A CA 1
ATOM 835 C C . ARG A 1 105 ? 22.567 -6.621 -51.020 1.00 81.62 105 ARG A C 1
ATOM 837 O O . ARG A 1 105 ? 22.053 -6.269 -52.074 1.00 81.62 105 ARG A O 1
ATOM 844 N N . HIS A 1 106 ? 23.001 -5.752 -50.108 1.00 76.44 106 HIS A N 1
ATOM 845 C CA . HIS A 1 106 ? 22.815 -4.301 -50.243 1.00 76.44 106 HIS A CA 1
ATOM 846 C C . HIS A 1 106 ? 24.106 -3.538 -50.558 1.00 76.44 106 HIS A C 1
ATOM 848 O O . HIS A 1 106 ? 24.027 -2.416 -51.050 1.00 76.44 106 HIS A O 1
ATOM 854 N N . LEU A 1 107 ? 25.277 -4.095 -50.228 1.00 77.50 107 LEU A N 1
ATOM 855 C CA . LEU A 1 107 ? 26.566 -3.407 -50.379 1.00 77.50 107 LEU A CA 1
ATOM 856 C C . LEU A 1 107 ? 27.433 -3.956 -51.512 1.00 77.50 107 LEU A C 1
ATOM 858 O O . LEU A 1 107 ? 28.376 -3.271 -51.906 1.00 77.50 107 LEU A O 1
ATOM 862 N N . VAL A 1 108 ? 27.153 -5.164 -52.004 1.00 77.62 108 VAL A N 1
ATOM 863 C CA . VAL A 1 108 ? 27.901 -5.765 -53.111 1.00 77.62 108 VAL A CA 1
ATOM 864 C C . VAL A 1 108 ? 27.087 -5.608 -54.388 1.00 77.62 108 VAL A C 1
ATOM 866 O O . VAL A 1 108 ? 25.970 -6.112 -54.484 1.00 77.62 108 VAL A O 1
ATOM 869 N N . ASP A 1 109 ? 27.650 -4.881 -55.350 1.00 74.00 109 ASP A N 1
ATOM 870 C CA . ASP A 1 109 ? 27.048 -4.680 -56.666 1.00 74.00 109 ASP A CA 1
ATOM 871 C C . ASP A 1 109 ? 27.029 -6.007 -57.460 1.00 74.00 109 ASP A C 1
ATOM 873 O O . ASP A 1 109 ? 27.890 -6.877 -57.273 1.00 74.00 109 ASP A O 1
ATOM 877 N N . GLU A 1 110 ? 26.048 -6.184 -58.353 1.00 58.94 110 GLU A N 1
ATOM 878 C CA . GLU A 1 110 ? 25.889 -7.418 -59.136 1.00 58.94 110 GLU A CA 1
ATOM 879 C C . GLU A 1 110 ? 27.157 -7.730 -59.952 1.00 58.94 110 GLU A C 1
ATOM 881 O O . GLU A 1 110 ? 27.575 -6.956 -60.809 1.00 58.94 110 GLU A O 1
ATOM 886 N N . GLY A 1 111 ? 27.781 -8.879 -59.672 1.00 62.34 111 GLY A N 1
ATOM 887 C CA . GLY A 1 111 ? 29.007 -9.336 -60.340 1.00 62.34 111 GLY A CA 1
ATOM 888 C C . GLY A 1 111 ? 30.309 -9.089 -59.569 1.00 62.34 111 GLY A C 1
ATOM 889 O O . GLY A 1 111 ? 31.331 -9.675 -59.929 1.00 62.34 111 GLY A O 1
ATOM 890 N N . HIS A 1 112 ? 30.287 -8.315 -58.479 1.00 70.25 112 HIS A N 1
ATOM 891 C CA . HIS A 1 112 ? 31.451 -8.118 -57.609 1.00 70.25 112 HIS A CA 1
ATOM 892 C C . HIS A 1 112 ? 31.498 -9.139 -56.461 1.00 70.25 112 HIS A C 1
ATOM 894 O O . HIS A 1 112 ? 30.476 -9.668 -56.022 1.00 70.25 112 HIS A O 1
ATOM 900 N N . ARG A 1 113 ? 32.709 -9.458 -55.980 1.00 70.25 113 ARG A N 1
ATOM 901 C CA . ARG A 1 113 ? 32.941 -10.468 -54.925 1.00 70.25 113 ARG A CA 1
ATOM 902 C C . ARG A 1 113 ? 33.286 -9.881 -53.553 1.00 70.25 113 ARG A C 1
ATOM 904 O O . ARG A 1 113 ? 33.482 -10.663 -52.624 1.00 70.25 113 ARG A O 1
ATOM 911 N N . GLY A 1 114 ? 33.291 -8.556 -53.402 1.00 78.19 114 GLY A N 1
ATOM 912 C CA . GLY A 1 114 ? 33.654 -7.880 -52.156 1.00 78.19 114 GLY A CA 1
ATOM 913 C C . GLY A 1 114 ? 33.093 -6.461 -52.041 1.00 78.19 114 GLY A C 1
ATOM 914 O O . GLY A 1 114 ? 32.472 -5.936 -52.968 1.00 78.19 114 GLY A O 1
ATOM 915 N N . VAL A 1 115 ? 33.275 -5.860 -50.866 1.00 81.25 115 VAL A N 1
ATOM 916 C CA . VAL A 1 115 ? 32.828 -4.496 -50.552 1.00 81.25 115 VAL A CA 1
ATOM 917 C C . VAL A 1 115 ? 33.940 -3.511 -50.896 1.00 81.25 115 VAL A C 1
ATOM 919 O O . VAL A 1 115 ? 35.004 -3.541 -50.287 1.00 81.25 115 VAL A O 1
ATOM 922 N N . ARG A 1 116 ? 33.669 -2.601 -51.832 1.00 82.38 116 ARG A N 1
ATOM 923 C CA . ARG A 1 116 ? 34.610 -1.548 -52.245 1.00 82.38 116 ARG A CA 1
ATOM 924 C C . ARG A 1 116 ? 34.791 -0.485 -51.160 1.00 82.38 116 ARG A C 1
ATOM 926 O O . ARG A 1 116 ? 33.875 -0.245 -50.365 1.00 82.38 116 ARG A O 1
ATOM 933 N N . LEU A 1 117 ? 35.916 0.227 -51.203 1.00 78.50 117 LEU A N 1
ATOM 934 C CA . LEU A 1 117 ? 36.217 1.355 -50.314 1.00 78.50 117 LEU A CA 1
ATOM 935 C C . LEU A 1 117 ? 35.083 2.401 -50.263 1.00 78.50 117 LEU A C 1
ATOM 937 O O . LEU A 1 117 ? 34.661 2.806 -49.179 1.00 78.50 117 LEU A O 1
ATOM 941 N N . ASP A 1 118 ? 34.486 2.743 -51.410 1.00 82.62 118 ASP A N 1
ATOM 942 C CA . ASP A 1 118 ? 33.358 3.691 -51.508 1.00 82.62 118 ASP A CA 1
ATOM 943 C C . ASP A 1 118 ? 32.132 3.270 -50.672 1.00 82.62 118 ASP A C 1
ATOM 945 O O . ASP A 1 118 ? 31.332 4.094 -50.217 1.00 82.62 118 ASP A O 1
ATOM 949 N N . ARG A 1 119 ? 31.967 1.960 -50.452 1.00 80.31 119 ARG A N 1
ATOM 950 C CA . ARG A 1 119 ? 30.875 1.363 -49.671 1.00 80.31 119 ARG A CA 1
ATOM 951 C C . ARG A 1 119 ? 31.298 0.998 -48.246 1.00 80.31 119 ARG A C 1
ATOM 953 O O . ARG A 1 119 ? 30.462 0.562 -47.455 1.00 80.31 119 ARG A O 1
ATOM 960 N N . PHE A 1 120 ? 32.550 1.238 -47.863 1.00 80.81 120 PHE A N 1
ATOM 961 C CA . PHE A 1 120 ? 33.077 0.887 -46.543 1.00 80.81 120 PHE A CA 1
ATOM 962 C C . PHE A 1 120 ? 32.392 1.652 -45.398 1.00 80.81 120 PHE A C 1
ATOM 964 O O . PHE A 1 120 ? 32.134 1.104 -44.324 1.00 80.81 120 PHE A O 1
ATOM 971 N N . HIS A 1 121 ? 31.996 2.908 -45.628 1.00 83.12 121 HIS A N 1
ATOM 972 C CA . HIS A 1 121 ? 31.187 3.650 -44.657 1.00 83.12 121 HIS A CA 1
ATOM 973 C C . HIS A 1 121 ? 29.815 2.993 -44.427 1.00 83.12 121 HIS A C 1
ATOM 975 O O . HIS A 1 121 ? 29.371 2.849 -43.286 1.00 83.12 121 HIS A O 1
ATOM 981 N N . TRP A 1 122 ? 29.171 2.520 -45.496 1.00 81.06 122 TRP A N 1
ATOM 982 C CA . TRP A 1 122 ? 27.909 1.784 -45.407 1.00 81.06 122 TRP A CA 1
ATOM 983 C C . TRP A 1 122 ? 28.076 0.455 -44.671 1.00 81.06 122 TRP A C 1
ATOM 985 O O . TRP A 1 122 ? 27.188 0.062 -43.913 1.00 81.06 122 TRP A O 1
ATOM 995 N N . LEU A 1 123 ? 29.231 -0.199 -44.821 1.00 83.94 123 LEU A N 1
ATOM 996 C CA . LEU A 1 123 ? 29.551 -1.426 -44.094 1.00 83.94 123 LEU A CA 1
ATOM 997 C C . LEU A 1 123 ? 29.610 -1.176 -42.584 1.00 83.94 123 LEU A C 1
ATOM 999 O O . LEU A 1 123 ? 29.017 -1.928 -41.811 1.00 83.94 123 LEU A O 1
ATOM 1003 N N . ASN A 1 124 ? 30.244 -0.079 -42.162 1.00 84.94 124 ASN A N 1
ATOM 1004 C CA . ASN A 1 124 ? 30.276 0.336 -40.758 1.00 84.94 124 ASN A CA 1
ATOM 1005 C C . ASN A 1 124 ? 28.874 0.577 -40.189 1.00 84.94 124 ASN A C 1
ATOM 1007 O O . ASN A 1 124 ? 28.567 0.116 -39.086 1.00 84.94 124 ASN A O 1
ATOM 1011 N N . ILE A 1 125 ? 28.013 1.258 -40.950 1.00 84.44 125 ILE A N 1
ATOM 1012 C CA . ILE A 1 125 ? 26.615 1.486 -40.564 1.00 84.44 125 ILE A CA 1
ATOM 1013 C C . ILE A 1 125 ? 25.889 0.147 -40.417 1.00 84.44 125 ILE A C 1
ATOM 1015 O O . ILE A 1 125 ? 25.243 -0.092 -39.398 1.00 84.44 125 ILE A O 1
ATOM 1019 N N . ALA A 1 126 ? 26.022 -0.754 -41.389 1.00 82.75 126 ALA A N 1
ATOM 1020 C CA . ALA A 1 126 ? 25.309 -2.024 -41.384 1.00 82.75 126 ALA A CA 1
ATOM 1021 C C . ALA A 1 126 ? 25.775 -2.968 -40.257 1.00 82.75 126 ALA A C 1
ATOM 1023 O O . ALA A 1 126 ? 24.942 -3.592 -39.594 1.00 82.75 126 ALA A O 1
ATOM 1024 N N . ILE A 1 127 ? 27.079 -3.007 -39.954 1.00 84.50 127 ILE A N 1
ATOM 1025 C CA . ILE A 1 127 ? 27.614 -3.706 -38.772 1.00 84.50 127 ILE A CA 1
ATOM 1026 C C . ILE A 1 127 ? 27.069 -3.068 -37.485 1.00 84.50 127 ILE A C 1
ATOM 1028 O O . ILE A 1 127 ? 26.680 -3.779 -36.557 1.00 84.50 127 ILE A O 1
ATOM 1032 N N . GLY A 1 128 ? 26.987 -1.735 -37.425 1.00 84.50 128 GLY A N 1
ATOM 1033 C CA . GLY A 1 128 ? 26.358 -1.009 -36.318 1.00 84.50 128 GLY A CA 1
ATOM 1034 C C . GLY A 1 128 ? 24.895 -1.408 -36.103 1.00 84.50 128 GLY A C 1
ATOM 1035 O O . GLY A 1 128 ? 24.504 -1.735 -34.982 1.00 84.50 128 GLY A O 1
ATOM 1036 N N . VAL A 1 129 ? 24.107 -1.478 -37.178 1.00 84.38 129 VAL A N 1
ATOM 1037 C CA . VAL A 1 129 ? 22.708 -1.931 -37.140 1.00 84.38 129 VAL A CA 1
ATOM 1038 C C . VAL A 1 129 ? 22.609 -3.381 -36.661 1.00 84.38 129 VAL A C 1
ATOM 1040 O O . VAL A 1 129 ? 21.758 -3.687 -35.830 1.00 84.38 129 VAL A O 1
ATOM 1043 N N . ALA A 1 130 ? 23.485 -4.280 -37.118 1.00 84.44 130 ALA A N 1
ATOM 1044 C CA . ALA A 1 130 ? 23.504 -5.672 -36.659 1.00 84.44 130 ALA A CA 1
ATOM 1045 C C . ALA A 1 130 ? 23.838 -5.798 -35.156 1.00 84.44 130 ALA A C 1
ATOM 1047 O O . ALA A 1 130 ? 23.242 -6.610 -34.439 1.00 84.44 130 ALA A O 1
ATOM 1048 N N . ARG A 1 131 ? 24.750 -4.958 -34.648 1.00 84.25 131 ARG A N 1
ATOM 1049 C CA . ARG A 1 131 ? 25.087 -4.878 -33.214 1.00 84.25 131 ARG A CA 1
ATOM 1050 C C . ARG A 1 131 ? 23.910 -4.398 -32.375 1.00 84.25 131 ARG A C 1
ATOM 1052 O O . ARG A 1 131 ? 23.636 -4.980 -31.328 1.00 84.25 131 ARG A O 1
ATOM 1059 N N . GLU A 1 132 ? 23.198 -3.372 -32.828 1.00 83.81 132 GLU A N 1
ATOM 1060 C CA . GLU A 1 132 ? 22.011 -2.901 -32.110 1.00 83.81 132 GLU A CA 1
ATOM 1061 C C . GLU A 1 132 ? 20.857 -3.899 -32.205 1.00 83.81 132 GLU A C 1
ATOM 1063 O O . GLU A 1 132 ? 20.248 -4.193 -31.185 1.00 83.81 132 GLU A O 1
ATOM 1068 N N . ARG A 1 133 ? 20.631 -4.550 -33.353 1.00 82.75 133 ARG A N 1
ATOM 1069 C CA . ARG A 1 133 ? 19.620 -5.617 -33.473 1.00 82.75 133 ARG A CA 1
ATOM 1070 C C . ARG A 1 133 ? 19.857 -6.766 -32.494 1.00 82.75 133 ARG A C 1
ATOM 1072 O O . ARG A 1 133 ? 18.922 -7.198 -31.830 1.00 82.75 133 ARG A O 1
ATOM 1079 N N . THR A 1 134 ? 21.091 -7.251 -32.363 1.00 81.62 134 THR A N 1
ATOM 1080 C CA . THR A 1 134 ? 21.409 -8.339 -31.415 1.00 81.62 134 THR A CA 1
ATOM 1081 C C . THR A 1 134 ? 21.243 -7.912 -29.955 1.00 81.62 134 THR A C 1
ATOM 1083 O O . THR A 1 134 ? 20.703 -8.670 -29.144 1.00 81.62 134 THR A O 1
ATOM 1086 N N . ARG A 1 135 ? 21.642 -6.682 -29.607 1.00 80.94 135 ARG A N 1
ATOM 1087 C CA . ARG A 1 135 ? 21.377 -6.100 -28.280 1.00 80.94 135 ARG A CA 1
ATOM 1088 C C . ARG A 1 135 ? 19.887 -5.935 -28.018 1.00 80.94 135 ARG A C 1
ATOM 1090 O O . ARG A 1 135 ? 19.438 -6.243 -26.917 1.00 80.94 135 ARG A O 1
ATOM 1097 N N . ASP A 1 136 ? 19.130 -5.491 -29.010 1.00 83.50 136 ASP A N 1
ATOM 1098 C CA . ASP A 1 136 ? 17.693 -5.289 -28.906 1.00 83.50 136 ASP A CA 1
ATOM 1099 C C . ASP A 1 136 ? 16.943 -6.604 -28.763 1.00 83.50 136 ASP A C 1
ATOM 1101 O O . ASP A 1 136 ? 16.058 -6.673 -27.921 1.00 83.50 136 ASP A O 1
ATOM 1105 N N . VAL A 1 137 ? 17.328 -7.667 -29.474 1.00 81.25 137 VAL A N 1
ATOM 1106 C CA . VAL A 1 137 ? 16.757 -9.008 -29.260 1.00 81.25 137 VAL A CA 1
ATOM 1107 C C . VAL A 1 137 ? 16.981 -9.460 -27.815 1.00 81.25 137 VAL A C 1
ATOM 1109 O O . VAL A 1 137 ? 16.034 -9.880 -27.157 1.00 81.25 137 VAL A O 1
ATOM 1112 N N . LYS A 1 138 ? 18.194 -9.290 -27.271 1.00 80.00 138 LYS A N 1
ATOM 1113 C CA . LYS A 1 138 ? 18.495 -9.637 -25.870 1.00 80.00 138 LYS A CA 1
ATOM 1114 C C . LYS A 1 138 ? 17.741 -8.760 -24.860 1.00 80.00 138 LYS A C 1
ATOM 1116 O O . LYS A 1 138 ? 17.335 -9.232 -23.800 1.00 80.00 138 LYS A O 1
ATOM 1121 N N . ARG A 1 139 ? 17.562 -7.469 -25.158 1.00 80.12 139 ARG A N 1
ATOM 1122 C CA . ARG A 1 139 ? 16.773 -6.549 -24.322 1.00 80.12 139 ARG A CA 1
ATOM 1123 C C . ARG A 1 139 ? 15.286 -6.882 -24.382 1.00 80.12 139 ARG A C 1
ATOM 1125 O O . ARG A 1 139 ? 14.639 -6.809 -23.345 1.00 80.12 139 ARG A O 1
ATOM 1132 N N . ARG A 1 140 ? 14.757 -7.233 -25.556 1.00 76.62 140 ARG A N 1
ATOM 1133 C CA . ARG A 1 140 ? 13.363 -7.650 -25.748 1.00 76.62 140 ARG A CA 1
ATOM 1134 C C . ARG A 1 140 ? 13.086 -8.944 -25.007 1.00 76.62 140 ARG A C 1
ATOM 1136 O O . ARG A 1 140 ? 12.219 -8.921 -24.150 1.00 76.62 140 ARG A O 1
ATOM 1143 N N . SER A 1 141 ? 13.898 -9.984 -25.190 1.00 78.19 141 SER A N 1
ATOM 1144 C CA . SER A 1 141 ? 13.706 -11.245 -24.463 1.00 78.19 141 SER A CA 1
ATOM 1145 C C . SER A 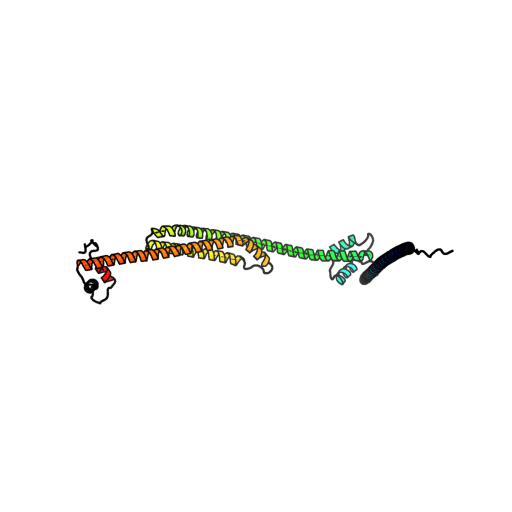1 141 ? 13.801 -11.064 -22.947 1.00 78.19 141 SER A C 1
ATOM 1147 O O . SER A 1 141 ? 12.984 -11.598 -22.206 1.00 78.19 141 SER A O 1
ATOM 1149 N N . SER A 1 142 ? 14.733 -10.235 -22.461 1.00 75.19 142 SER A N 1
ATOM 1150 C CA . SER A 1 142 ? 14.795 -9.911 -21.033 1.00 75.19 142 SER A CA 1
ATOM 1151 C C . SER A 1 142 ? 13.591 -9.100 -20.548 1.00 75.19 142 SER A C 1
ATOM 1153 O O . SER A 1 142 ? 13.230 -9.240 -19.386 1.00 75.19 142 SER A O 1
ATOM 1155 N N . ARG A 1 143 ? 13.001 -8.227 -21.373 1.00 77.12 143 ARG A N 1
ATOM 1156 C CA . ARG A 1 143 ? 11.791 -7.471 -21.014 1.00 77.12 143 ARG A CA 1
ATOM 1157 C C . ARG A 1 143 ? 10.559 -8.364 -21.027 1.00 77.12 143 ARG A C 1
ATOM 1159 O O . ARG A 1 143 ? 9.795 -8.298 -20.081 1.00 77.12 143 ARG A O 1
ATOM 1166 N N . GLU A 1 144 ? 10.415 -9.207 -22.040 1.00 81.94 144 GLU A N 1
ATOM 1167 C CA . GLU A 1 144 ? 9.318 -10.167 -22.183 1.00 81.94 144 GLU A CA 1
ATOM 1168 C C . GLU A 1 144 ? 9.316 -11.178 -21.032 1.00 81.94 144 GLU A C 1
ATOM 1170 O O . GLU A 1 144 ? 8.274 -11.411 -20.429 1.00 81.94 144 GLU A O 1
ATOM 1175 N N . GLU A 1 145 ? 10.484 -11.709 -20.653 1.00 79.75 145 GLU A N 1
ATOM 1176 C CA . GLU A 1 145 ? 10.606 -12.595 -19.490 1.00 79.75 145 GLU A CA 1
ATOM 1177 C C . GLU A 1 145 ? 10.219 -11.870 -18.195 1.00 79.75 145 GLU A C 1
ATOM 1179 O O . GLU A 1 145 ? 9.426 -12.381 -17.407 1.00 79.75 145 GLU A O 1
ATOM 1184 N N . LYS A 1 146 ? 10.722 -10.643 -17.997 1.00 77.19 146 LYS A N 1
ATOM 1185 C CA . LYS A 1 146 ? 10.356 -9.817 -16.838 1.00 77.19 146 LYS A CA 1
ATOM 1186 C C . LYS A 1 146 ? 8.862 -9.516 -16.806 1.00 77.19 146 LYS A C 1
ATOM 1188 O O . LYS A 1 146 ? 8.260 -9.585 -15.744 1.00 77.19 146 LYS A O 1
ATOM 1193 N N . GLU A 1 147 ? 8.263 -9.178 -17.942 1.00 82.44 147 GLU A N 1
ATOM 1194 C CA . GLU A 1 147 ? 6.842 -8.855 -18.043 1.00 82.44 147 GLU A CA 1
ATOM 1195 C C . GLU A 1 147 ? 5.968 -10.083 -17.787 1.00 82.44 147 GLU A C 1
ATOM 1197 O O . GLU A 1 147 ? 4.976 -9.972 -17.069 1.00 82.44 147 GLU A O 1
ATOM 1202 N N . ARG A 1 148 ? 6.358 -11.260 -18.293 1.00 85.06 148 ARG A N 1
ATOM 1203 C CA . ARG A 1 148 ? 5.661 -12.520 -18.011 1.00 85.06 148 ARG A CA 1
ATOM 1204 C C . ARG A 1 148 ? 5.690 -12.843 -16.519 1.00 85.06 148 ARG A C 1
ATOM 1206 O O . ARG A 1 148 ? 4.628 -13.027 -15.931 1.00 85.06 148 ARG A O 1
ATOM 1213 N N . VAL A 1 149 ? 6.875 -12.826 -15.907 1.00 82.69 149 VAL A N 1
ATOM 1214 C CA . VAL A 1 149 ? 7.041 -13.098 -14.469 1.00 82.69 149 VAL A CA 1
ATOM 1215 C C . VAL A 1 149 ? 6.282 -12.070 -13.628 1.00 82.69 149 VAL A C 1
ATOM 1217 O O . VAL A 1 149 ? 5.554 -12.433 -12.710 1.00 82.69 149 VAL A O 1
ATOM 1220 N N . LEU A 1 150 ? 6.370 -10.780 -13.971 1.00 83.12 150 LEU A N 1
ATOM 1221 C CA . LEU A 1 150 ? 5.613 -9.734 -13.281 1.00 83.12 150 LEU A CA 1
ATOM 1222 C C . LEU A 1 150 ? 4.104 -9.919 -13.426 1.00 83.12 150 LEU A C 1
ATOM 1224 O O . LEU A 1 150 ? 3.375 -9.614 -12.489 1.00 83.12 150 LEU A O 1
ATOM 1228 N N . LYS A 1 151 ? 3.612 -10.377 -14.578 1.00 87.06 151 LYS A N 1
ATOM 1229 C CA . LYS A 1 151 ? 2.182 -10.612 -14.788 1.00 87.06 151 LYS A CA 1
ATOM 1230 C C . LYS A 1 151 ? 1.674 -11.772 -13.934 1.00 87.06 151 LYS A C 1
ATOM 1232 O O . LYS A 1 151 ? 0.607 -11.641 -13.344 1.00 87.06 151 LYS A O 1
ATOM 1237 N N . GLU A 1 152 ? 2.431 -12.862 -13.854 1.00 86.69 152 GLU A N 1
ATOM 1238 C CA . GLU A 1 152 ? 2.108 -14.016 -13.005 1.00 86.69 152 GLU A CA 1
ATOM 1239 C C . GLU A 1 152 ? 2.106 -13.621 -11.521 1.00 86.69 152 GLU A C 1
ATOM 1241 O O . GLU A 1 152 ? 1.098 -13.808 -10.843 1.00 86.69 152 GLU A O 1
ATOM 1246 N N . LEU A 1 153 ? 3.159 -12.944 -11.051 1.00 85.38 153 LEU A N 1
ATOM 1247 C CA . LEU A 1 153 ? 3.248 -12.470 -9.664 1.00 85.38 153 LEU A CA 1
ATOM 1248 C C . LEU A 1 153 ? 2.165 -11.435 -9.324 1.00 85.38 153 LEU A C 1
ATOM 1250 O O . LEU A 1 153 ? 1.604 -11.451 -8.232 1.00 85.38 153 LEU A O 1
ATOM 1254 N N . LYS A 1 154 ? 1.819 -10.536 -10.256 1.00 85.88 154 LYS A N 1
ATOM 1255 C CA . LYS A 1 154 ? 0.708 -9.589 -10.057 1.00 85.88 154 LYS A CA 1
ATOM 1256 C C . LYS A 1 154 ? -0.640 -10.297 -9.958 1.00 85.88 154 LYS A C 1
ATOM 1258 O O . LYS A 1 154 ? -1.476 -9.846 -9.182 1.00 85.88 154 LYS A O 1
ATOM 1263 N N . ALA A 1 155 ? -0.862 -11.367 -10.722 1.00 88.38 155 ALA A N 1
ATOM 1264 C CA . ALA A 1 155 ? -2.091 -12.153 -10.629 1.00 88.38 155 ALA A CA 1
ATOM 1265 C C . ALA A 1 155 ? -2.200 -12.854 -9.265 1.00 88.38 155 ALA A C 1
ATOM 1267 O O . ALA A 1 155 ? -3.246 -12.776 -8.627 1.00 88.38 155 ALA A O 1
ATOM 1268 N N . GLU A 1 156 ? -1.102 -13.433 -8.775 1.00 86.56 156 GLU A N 1
ATOM 1269 C CA . GLU A 1 156 ? -1.038 -14.030 -7.436 1.00 86.56 156 GLU A CA 1
ATOM 1270 C C . GLU A 1 156 ? -1.305 -12.990 -6.334 1.00 86.56 156 GLU A C 1
ATOM 1272 O O . GLU A 1 156 ? -2.133 -13.211 -5.451 1.00 86.56 156 GLU A O 1
ATOM 1277 N N . ILE A 1 157 ? -0.697 -11.800 -6.434 1.00 87.12 157 ILE A N 1
ATOM 1278 C CA . ILE A 1 157 ? -0.986 -10.683 -5.521 1.00 87.12 157 ILE A CA 1
ATOM 1279 C C . ILE A 1 157 ? -2.468 -10.294 -5.578 1.00 87.12 157 ILE A C 1
ATOM 1281 O O . ILE A 1 157 ? -3.071 -10.068 -4.532 1.00 87.12 157 ILE A O 1
ATOM 1285 N N . GLN A 1 158 ? -3.079 -10.219 -6.765 1.00 88.25 158 GLN A N 1
ATOM 1286 C CA . GLN A 1 158 ? -4.504 -9.895 -6.886 1.00 88.25 158 GLN A CA 1
ATOM 1287 C C . GLN A 1 158 ? -5.392 -10.924 -6.192 1.00 88.25 158 GLN A C 1
ATOM 1289 O O . GLN A 1 158 ? -6.373 -10.540 -5.556 1.00 88.25 158 GLN A O 1
ATOM 1294 N N . ASP A 1 159 ? -5.083 -12.210 -6.313 1.00 89.19 159 ASP A N 1
ATOM 1295 C CA . ASP A 1 159 ? -5.877 -13.255 -5.674 1.00 89.19 159 ASP A CA 1
ATOM 1296 C C . ASP A 1 159 ? -5.717 -13.222 -4.151 1.00 89.19 159 ASP A C 1
ATOM 1298 O O . ASP A 1 159 ? -6.724 -13.212 -3.440 1.00 89.19 159 ASP A O 1
ATOM 1302 N N . ASN A 1 160 ? -4.498 -13.014 -3.652 1.00 86.31 160 ASN A N 1
ATOM 1303 C CA . ASN A 1 160 ? -4.252 -12.812 -2.224 1.00 86.31 160 ASN A CA 1
ATOM 1304 C C . ASN A 1 160 ? -4.961 -11.556 -1.676 1.00 86.31 160 ASN A C 1
ATOM 1306 O O . ASN A 1 160 ? -5.546 -11.578 -0.591 1.00 86.31 160 ASN A O 1
ATOM 1310 N N . VAL A 1 161 ? -4.984 -10.456 -2.439 1.00 88.81 161 VAL A N 1
ATOM 1311 C CA . VAL A 1 161 ? -5.730 -9.241 -2.066 1.00 88.81 161 VAL A CA 1
ATOM 1312 C C . VAL A 1 161 ? -7.240 -9.500 -2.053 1.00 88.81 161 VAL A C 1
ATOM 1314 O O . VAL A 1 161 ? -7.934 -8.983 -1.177 1.00 88.81 161 VAL A O 1
ATOM 1317 N N . LYS A 1 162 ? -7.780 -10.313 -2.971 1.00 90.56 162 LYS A N 1
ATOM 1318 C CA . LYS A 1 162 ? -9.204 -10.704 -2.944 1.00 90.56 162 LYS A CA 1
ATOM 1319 C C . LYS A 1 162 ? -9.538 -11.557 -1.725 1.00 90.56 162 LYS A C 1
ATOM 1321 O O . LYS A 1 162 ? -10.631 -11.414 -1.178 1.00 90.56 162 LYS A O 1
ATOM 1326 N N . GLU A 1 163 ? -8.643 -12.445 -1.305 1.00 89.38 163 GLU A N 1
ATOM 1327 C CA . GLU A 1 163 ? -8.826 -13.223 -0.076 1.00 89.38 163 GLU A CA 1
ATOM 1328 C C . GLU A 1 163 ? -8.823 -12.318 1.156 1.00 89.38 163 GLU A C 1
ATOM 1330 O O . GLU A 1 163 ? -9.773 -12.355 1.941 1.00 89.38 163 GLU A O 1
ATOM 1335 N N . ALA A 1 164 ? -7.848 -11.410 1.256 1.00 89.94 164 ALA A N 1
ATOM 1336 C CA . ALA A 1 164 ? -7.819 -10.406 2.315 1.00 89.94 164 ALA A CA 1
ATOM 1337 C C . ALA A 1 164 ? -9.074 -9.514 2.296 1.00 89.94 164 ALA A C 1
ATOM 1339 O O . ALA A 1 164 ? -9.621 -9.192 3.348 1.00 89.94 164 ALA A O 1
ATOM 1340 N N . ALA A 1 165 ? -9.598 -9.163 1.116 1.00 90.88 165 ALA A N 1
ATOM 1341 C CA . ALA A 1 165 ? -10.831 -8.388 0.990 1.00 90.88 165 ALA A CA 1
ATOM 1342 C C . ALA A 1 165 ? -12.048 -9.098 1.604 1.00 90.88 165 ALA A C 1
ATOM 1344 O O . ALA A 1 165 ? -12.862 -8.447 2.257 1.00 90.88 165 ALA A O 1
ATOM 1345 N N . LYS A 1 166 ? -12.161 -10.424 1.446 1.00 92.12 166 LYS A N 1
ATOM 1346 C CA . LYS A 1 166 ? -13.232 -11.206 2.086 1.00 92.12 166 LYS A CA 1
ATOM 1347 C C . LYS A 1 166 ? -13.099 -11.187 3.608 1.00 92.12 166 LYS A C 1
ATOM 1349 O O . LYS A 1 166 ? -14.097 -10.985 4.294 1.00 92.12 166 LYS A O 1
ATOM 1354 N N . ALA A 1 167 ? -11.878 -11.330 4.122 1.00 90.94 167 ALA A N 1
ATOM 1355 C CA . ALA A 1 167 ? -11.614 -11.263 5.557 1.00 90.94 167 ALA A CA 1
ATOM 1356 C C . ALA A 1 167 ? -11.945 -9.870 6.136 1.00 90.94 167 ALA A C 1
ATOM 1358 O O . ALA A 1 167 ? -12.576 -9.766 7.189 1.00 90.94 167 ALA A O 1
ATOM 1359 N N . VAL A 1 168 ? -11.619 -8.793 5.406 1.00 91.56 168 VAL A N 1
ATOM 1360 C CA . VAL A 1 168 ? -12.031 -7.417 5.747 1.00 91.56 168 VAL A CA 1
ATOM 1361 C C . VAL A 1 168 ? -13.557 -7.294 5.793 1.00 91.56 168 VAL A C 1
ATOM 1363 O O . VAL A 1 168 ? -14.090 -6.707 6.733 1.00 91.56 168 VAL A O 1
ATOM 1366 N N . ASP A 1 169 ? -14.279 -7.850 4.817 1.00 92.12 169 ASP A N 1
ATOM 1367 C CA . ASP A 1 169 ? -15.745 -7.776 4.776 1.00 92.12 169 ASP A CA 1
ATOM 1368 C C . ASP A 1 169 ? -16.402 -8.546 5.940 1.00 92.12 169 ASP A C 1
ATOM 1370 O O . ASP A 1 169 ? -17.413 -8.106 6.495 1.00 92.12 169 ASP A O 1
ATOM 1374 N N . GLU A 1 170 ? -15.836 -9.684 6.347 1.00 90.75 170 GLU A N 1
ATOM 1375 C CA . GLU A 1 170 ? -16.289 -10.436 7.524 1.00 90.75 170 GLU A CA 1
ATOM 1376 C C . GLU A 1 170 ? -16.057 -9.660 8.822 1.00 90.75 170 GLU A C 1
ATOM 1378 O O . GLU A 1 170 ? -16.974 -9.533 9.646 1.00 90.75 170 GLU A O 1
ATOM 1383 N N . ALA A 1 171 ? -14.874 -9.066 8.974 1.00 91.44 171 ALA A N 1
ATOM 1384 C CA . ALA A 1 171 ? -14.556 -8.233 10.121 1.00 91.44 171 ALA A CA 1
ATOM 1385 C C . ALA A 1 171 ? -15.448 -6.972 10.169 1.00 91.44 171 ALA A C 1
ATOM 1387 O O . ALA A 1 171 ? -15.966 -6.627 11.233 1.00 91.44 171 ALA A O 1
ATOM 1388 N N . ASP A 1 172 ? -15.736 -6.324 9.033 1.00 92.25 172 ASP A N 1
ATOM 1389 C CA . ASP A 1 172 ? -16.628 -5.154 8.971 1.00 92.25 172 ASP A CA 1
ATOM 1390 C C . ASP A 1 172 ? -18.079 -5.497 9.356 1.00 92.25 172 ASP A C 1
ATOM 1392 O O . ASP A 1 172 ? -18.757 -4.727 10.054 1.00 92.25 172 ASP A O 1
ATOM 1396 N N . ARG A 1 173 ? -18.562 -6.691 8.984 1.00 92.88 173 ARG A N 1
ATOM 1397 C CA . ARG A 1 173 ? -19.863 -7.204 9.448 1.00 92.88 173 ARG A CA 1
ATOM 1398 C C . ARG A 1 173 ? -19.887 -7.375 10.962 1.00 92.88 173 ARG A C 1
ATOM 1400 O O . ARG A 1 173 ? -20.906 -7.058 11.580 1.00 92.88 173 ARG A O 1
ATOM 1407 N N . TYR A 1 174 ? -18.797 -7.851 11.560 1.00 91.50 174 TYR A N 1
ATOM 1408 C CA . TYR A 1 174 ? -18.695 -8.006 13.010 1.00 91.50 174 TYR A CA 1
ATOM 1409 C C . TYR A 1 174 ? -18.669 -6.643 13.721 1.00 91.50 174 TYR A C 1
ATOM 1411 O O . TYR A 1 174 ? -19.490 -6.400 14.607 1.00 91.50 174 TYR A O 1
ATOM 1419 N N . VAL A 1 175 ? -17.858 -5.691 13.241 1.00 92.81 175 VAL A N 1
ATOM 1420 C CA . VAL A 1 175 ? -17.847 -4.296 13.733 1.00 92.81 175 VAL A CA 1
ATOM 1421 C C . VAL A 1 175 ? -19.237 -3.657 13.630 1.00 92.81 175 VAL A C 1
ATOM 1423 O O . VAL A 1 175 ? -19.683 -2.961 14.541 1.00 92.81 175 VAL A O 1
ATOM 1426 N N . SER A 1 176 ? -19.976 -3.937 12.556 1.00 93.50 176 SER A N 1
ATOM 1427 C CA . SER A 1 176 ? -21.346 -3.443 12.382 1.00 93.50 176 SER A CA 1
ATOM 1428 C C . SER A 1 176 ? -22.336 -4.012 13.405 1.00 93.50 176 SER A C 1
ATOM 1430 O O . SER A 1 176 ? -23.296 -3.328 13.763 1.00 93.50 176 SER A O 1
ATOM 1432 N N . LYS A 1 177 ? -22.130 -5.241 13.899 1.00 92.00 177 LYS A N 1
ATOM 1433 C CA . LYS A 1 177 ? -22.926 -5.800 15.008 1.00 92.00 177 LYS A CA 1
ATOM 1434 C C . LYS A 1 177 ? -22.610 -5.080 16.317 1.00 92.00 177 LYS A C 1
ATOM 1436 O O . LYS A 1 177 ? -23.539 -4.670 17.008 1.00 92.00 177 LYS A O 1
ATOM 1441 N N . VAL A 1 178 ? -21.325 -4.854 16.601 1.00 92.50 178 VAL A N 1
ATOM 1442 C CA . VAL A 1 178 ? -20.874 -4.088 17.774 1.00 92.50 178 VAL A CA 1
ATOM 1443 C C . VAL A 1 178 ? -21.476 -2.683 17.770 1.00 92.50 178 VAL A C 1
ATOM 1445 O O . VAL A 1 178 ? -22.026 -2.245 18.777 1.00 92.50 178 VAL A O 1
ATOM 1448 N N . GLU A 1 179 ? -21.459 -1.989 16.627 1.00 91.19 179 GLU A N 1
ATOM 1449 C CA . GLU A 1 179 ? -22.042 -0.646 16.510 1.00 91.19 179 GLU A CA 1
ATOM 1450 C C . GLU A 1 179 ? -23.539 -0.603 16.830 1.00 91.19 179 GLU A C 1
ATOM 1452 O O . GLU A 1 179 ? -23.996 0.308 17.524 1.00 91.19 179 GLU A O 1
ATOM 1457 N N . LYS A 1 180 ? -24.300 -1.600 16.370 1.00 92.19 180 LYS A N 1
ATOM 1458 C CA . LYS A 1 180 ? -25.732 -1.707 16.683 1.00 92.19 180 LYS A CA 1
ATOM 1459 C C . LYS A 1 180 ? -25.981 -1.918 18.176 1.00 92.19 180 LYS A C 1
ATOM 1461 O O . LYS A 1 180 ? -26.978 -1.413 18.684 1.00 92.19 180 LYS A O 1
ATOM 1466 N N . GLN A 1 181 ? -25.080 -2.613 18.870 1.00 89.88 181 GLN A N 1
ATOM 1467 C CA . GLN A 1 181 ? -25.167 -2.828 20.314 1.00 89.88 181 GLN A CA 1
ATOM 1468 C C . GLN A 1 181 ? -24.851 -1.552 21.107 1.00 89.88 181 GLN A C 1
ATOM 1470 O O . GLN A 1 181 ? -25.566 -1.236 22.059 1.00 89.88 181 GLN A O 1
ATOM 1475 N N . VAL A 1 182 ? -23.837 -0.775 20.694 1.00 90.69 182 VAL A N 1
ATOM 1476 C CA . VAL A 1 182 ? -23.442 0.457 21.410 1.00 90.69 182 VAL A CA 1
ATOM 1477 C C . VAL A 1 182 ? -24.374 1.643 21.168 1.00 90.69 182 VAL A C 1
ATOM 1479 O O . VAL A 1 182 ? -24.504 2.510 22.032 1.00 90.69 182 VAL A O 1
ATOM 1482 N N . GLN A 1 183 ? -25.043 1.704 20.013 1.00 89.44 183 GLN A N 1
ATOM 1483 C CA . GLN A 1 183 ? -25.917 2.820 19.639 1.00 89.44 183 GLN A CA 1
ATOM 1484 C C . GLN A 1 183 ? -27.030 3.120 20.672 1.00 89.44 183 GLN A C 1
ATOM 1486 O O . GLN A 1 183 ? -27.200 4.290 21.025 1.00 89.44 183 GLN A O 1
ATOM 1491 N N . PRO A 1 184 ? -27.768 2.126 21.211 1.00 90.69 184 PRO A N 1
ATOM 1492 C CA . PRO A 1 184 ? -28.788 2.366 22.231 1.00 90.69 184 PRO A CA 1
ATOM 1493 C C . PRO A 1 184 ? -28.240 2.532 23.658 1.00 90.69 184 PRO A C 1
ATOM 1495 O O . PRO A 1 184 ? -29.028 2.827 24.554 1.00 90.69 184 PRO A O 1
ATOM 1498 N N . LEU A 1 185 ? -26.936 2.362 23.924 1.00 88.50 185 LEU A N 1
ATOM 1499 C CA . LEU A 1 185 ? -26.416 2.399 25.303 1.00 88.50 185 LEU A CA 1
ATOM 1500 C C . LEU A 1 185 ? -26.691 3.736 25.991 1.00 88.50 185 LEU A C 1
ATOM 1502 O O . LEU A 1 185 ? -27.110 3.772 27.142 1.00 88.50 185 LEU A O 1
ATOM 1506 N N . THR A 1 186 ? -26.548 4.853 25.275 1.00 84.19 186 THR A N 1
ATOM 1507 C CA . THR A 1 186 ? -26.762 6.184 25.869 1.00 84.19 186 THR A CA 1
ATOM 1508 C C . THR A 1 186 ? -28.214 6.420 26.304 1.00 84.19 186 THR A C 1
ATOM 1510 O O . THR A 1 186 ? -28.454 7.115 27.292 1.00 84.19 186 THR A O 1
ATOM 1513 N N . SER A 1 187 ? -29.199 5.863 25.591 1.00 87.12 187 SER A N 1
ATOM 1514 C CA . SER A 1 187 ? -30.609 5.973 25.986 1.00 87.12 187 SER A CA 1
ATOM 1515 C C . SER A 1 187 ? -30.952 4.974 27.089 1.00 87.12 187 SER A C 1
ATOM 1517 O O . SER A 1 187 ? -31.533 5.368 28.103 1.00 87.12 187 SER A O 1
ATOM 1519 N N . LYS A 1 188 ? -30.513 3.718 26.941 1.00 86.69 188 LYS A N 1
ATOM 1520 C CA . LYS A 1 188 ? -30.680 2.649 27.935 1.00 86.69 188 LYS A CA 1
ATOM 1521 C C . LYS A 1 188 ? -30.093 3.011 29.297 1.00 86.69 188 LYS A C 1
ATOM 1523 O O . LYS A 1 188 ? -30.674 2.669 30.323 1.00 86.69 188 LYS A O 1
ATOM 1528 N N . ALA A 1 189 ? -29.013 3.789 29.322 1.00 84.62 189 ALA A N 1
ATOM 1529 C CA . ALA A 1 189 ? -28.367 4.205 30.561 1.00 84.62 189 ALA A CA 1
ATOM 1530 C C . ALA A 1 189 ? -29.276 5.008 31.485 1.00 84.62 189 ALA A C 1
ATOM 1532 O O . ALA A 1 189 ? -29.047 5.053 32.689 1.00 84.62 189 ALA A O 1
ATOM 1533 N N . ARG A 1 190 ? -30.308 5.663 30.944 1.00 83.44 190 ARG A N 1
ATOM 1534 C CA . ARG A 1 190 ? -31.253 6.448 31.742 1.00 83.44 190 ARG A CA 1
ATOM 1535 C C . ARG A 1 190 ? -32.228 5.549 32.492 1.00 83.44 190 ARG A C 1
ATOM 1537 O O . ARG A 1 190 ? -32.527 5.831 33.646 1.00 83.44 190 ARG A O 1
ATOM 1544 N N . THR A 1 191 ? -32.654 4.451 31.877 1.00 86.50 191 THR A N 1
ATOM 1545 C CA . THR A 1 191 ? -33.766 3.619 32.357 1.00 86.50 191 THR A CA 1
ATOM 1546 C C . THR A 1 191 ? -33.334 2.299 32.987 1.00 86.50 191 THR A C 1
ATOM 1548 O O . THR A 1 191 ? -34.090 1.758 33.781 1.00 86.50 191 THR A O 1
ATOM 1551 N N . MET A 1 192 ? -32.152 1.775 32.652 1.00 87.94 192 MET A N 1
ATOM 1552 C CA . MET A 1 192 ? -31.678 0.493 33.186 1.00 87.94 192 MET A CA 1
ATOM 1553 C C . MET A 1 192 ? -31.213 0.597 34.645 1.00 87.94 192 MET A C 1
ATOM 1555 O O . MET A 1 192 ? -30.727 1.652 35.082 1.00 87.94 192 MET A O 1
ATOM 1559 N N . ALA A 1 193 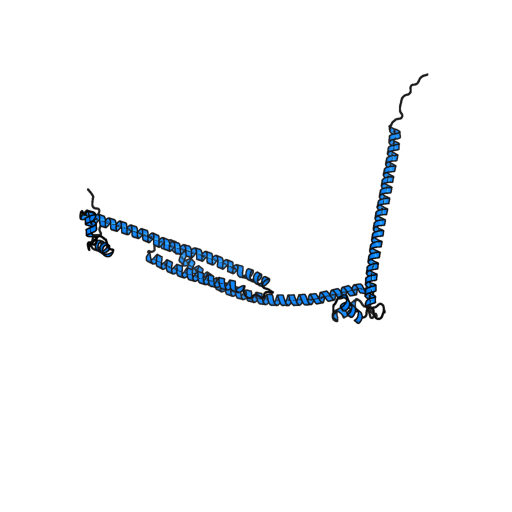? -31.366 -0.517 35.366 1.00 88.12 193 ALA A N 1
ATOM 1560 C CA . ALA A 1 193 ? -30.823 -0.721 36.701 1.00 88.12 193 ALA A CA 1
ATOM 1561 C C . ALA A 1 193 ? -29.298 -0.894 36.644 1.00 88.12 193 ALA A C 1
ATOM 1563 O O . ALA A 1 193 ? -28.745 -1.312 35.628 1.00 88.12 193 ALA A O 1
ATOM 1564 N N . ILE A 1 194 ? -28.609 -0.559 37.736 1.00 87.75 194 ILE A N 1
ATOM 1565 C CA . ILE A 1 194 ? -27.139 -0.572 37.795 1.00 87.75 194 ILE A CA 1
ATOM 1566 C C . ILE A 1 194 ? -26.541 -1.961 37.500 1.00 87.75 194 ILE A C 1
ATOM 1568 O O . ILE A 1 194 ? -25.592 -1.996 36.718 1.00 87.75 194 ILE A O 1
ATOM 1572 N N . PRO A 1 195 ? -27.054 -3.084 38.053 1.00 88.81 195 PRO A N 1
ATOM 1573 C CA . PRO A 1 195 ? -26.510 -4.412 37.756 1.00 88.81 195 PRO A CA 1
ATOM 1574 C C . PRO A 1 195 ? -26.577 -4.739 36.259 1.00 88.81 195 PRO A C 1
ATOM 1576 O O . PRO A 1 195 ? -25.550 -5.029 35.652 1.00 88.81 195 PRO A O 1
ATOM 1579 N N . ASP A 1 196 ? -27.744 -4.536 35.643 1.00 89.38 196 ASP A N 1
ATOM 1580 C CA . ASP A 1 196 ? -27.956 -4.776 34.211 1.00 89.38 196 ASP A CA 1
ATOM 1581 C C . ASP A 1 196 ? -27.099 -3.849 33.329 1.00 89.38 196 ASP A C 1
ATOM 1583 O O . ASP A 1 196 ? -26.720 -4.205 32.214 1.00 89.38 196 ASP A O 1
ATOM 1587 N N . MET A 1 197 ? -26.801 -2.627 33.795 1.00 89.75 197 MET A N 1
ATOM 1588 C CA . MET A 1 197 ? -25.885 -1.720 33.093 1.00 89.75 197 MET A CA 1
ATOM 1589 C C . MET A 1 197 ? -24.444 -2.239 33.106 1.00 89.75 197 MET A C 1
ATOM 1591 O O . MET A 1 197 ? -23.723 -2.032 32.134 1.00 89.75 197 MET A O 1
ATOM 1595 N N . ILE A 1 198 ? -24.003 -2.873 34.193 1.00 89.50 198 ILE A N 1
ATOM 1596 C CA . ILE A 1 198 ? -22.650 -3.433 34.282 1.00 89.50 198 ILE A CA 1
ATOM 1597 C C . ILE A 1 198 ? -22.546 -4.664 33.379 1.00 89.50 198 ILE A C 1
ATOM 1599 O O . ILE A 1 198 ? -21.656 -4.703 32.535 1.00 89.50 198 ILE A O 1
ATOM 1603 N N . GLU A 1 199 ? -23.504 -5.587 33.475 1.00 91.50 199 GLU A N 1
ATOM 1604 C CA . GLU A 1 199 ? -23.539 -6.809 32.660 1.00 91.50 199 GLU A CA 1
ATOM 1605 C C . GLU A 1 199 ? -23.567 -6.488 31.157 1.00 91.50 199 GLU A C 1
ATOM 1607 O O . GLU A 1 199 ? -22.733 -6.965 30.390 1.00 91.50 199 GLU A O 1
ATOM 1612 N N . LEU A 1 200 ? -24.435 -5.559 30.733 1.00 90.81 200 LEU A N 1
ATOM 1613 C CA . LEU A 1 200 ? -24.497 -5.139 29.331 1.00 90.81 200 LEU A CA 1
ATOM 1614 C C . LEU A 1 200 ? -23.200 -4.455 28.855 1.00 90.81 200 LEU A C 1
ATOM 1616 O O . LEU A 1 200 ? -22.863 -4.532 27.668 1.00 90.81 200 LEU A O 1
ATOM 1620 N N . ALA A 1 201 ? -22.487 -3.754 29.744 1.00 90.50 201 ALA A N 1
ATOM 1621 C CA . ALA A 1 201 ? -21.193 -3.158 29.420 1.00 90.50 201 ALA A CA 1
ATOM 1622 C C . ALA A 1 201 ? -20.103 -4.223 29.255 1.00 90.50 201 ALA A C 1
ATOM 1624 O O . ALA A 1 201 ? -19.310 -4.125 28.320 1.00 90.50 201 ALA A O 1
ATOM 1625 N N . ASP A 1 202 ? -20.082 -5.235 30.127 1.00 91.75 202 ASP A N 1
ATOM 1626 C CA . ASP A 1 202 ? -19.151 -6.365 30.056 1.00 91.75 202 ASP A CA 1
ATOM 1627 C C . ASP A 1 202 ? -19.338 -7.147 28.748 1.00 91.75 202 ASP A C 1
ATOM 1629 O O . ASP A 1 202 ? -18.367 -7.346 28.013 1.00 91.75 202 ASP A O 1
ATOM 1633 N N . ASP A 1 203 ? -20.583 -7.467 28.385 1.00 91.69 203 ASP A N 1
ATOM 1634 C CA . ASP A 1 203 ? -20.916 -8.117 27.110 1.00 91.69 203 ASP A CA 1
ATOM 1635 C C . ASP A 1 203 ? -20.461 -7.283 25.907 1.00 91.69 203 ASP A C 1
ATOM 1637 O O . ASP A 1 203 ? -19.870 -7.785 24.946 1.00 91.69 203 ASP A O 1
ATOM 1641 N N . THR A 1 204 ? -20.721 -5.975 25.953 1.00 91.44 204 THR A N 1
ATOM 1642 C CA . THR A 1 204 ? -20.344 -5.068 24.865 1.00 91.44 204 THR A CA 1
ATOM 1643 C C . THR A 1 204 ? -18.824 -4.957 24.732 1.00 91.44 204 THR A C 1
ATOM 1645 O O . THR A 1 204 ? -18.307 -4.944 23.613 1.00 91.44 204 THR A O 1
ATOM 1648 N N . ASP A 1 205 ? -18.094 -4.902 25.846 1.00 92.25 205 ASP A N 1
ATOM 1649 C CA . ASP A 1 205 ? -16.631 -4.839 25.848 1.00 92.25 205 ASP A CA 1
ATOM 1650 C C . ASP A 1 205 ? -16.000 -6.149 25.363 1.00 92.25 205 ASP A C 1
ATOM 1652 O O . ASP A 1 205 ? -15.013 -6.101 24.621 1.00 92.25 205 ASP A O 1
ATOM 1656 N N . ALA A 1 206 ? -16.597 -7.301 25.684 1.00 93.56 206 ALA A N 1
ATOM 1657 C CA . ALA A 1 206 ? -16.190 -8.589 25.130 1.00 93.56 206 ALA A CA 1
ATOM 1658 C C . ALA A 1 206 ? -16.317 -8.593 23.597 1.00 93.56 206 ALA A C 1
ATOM 1660 O O . ALA A 1 206 ? -15.339 -8.870 22.897 1.00 93.56 206 ALA A O 1
ATOM 1661 N N . MET A 1 207 ? -17.464 -8.158 23.058 1.00 92.44 207 MET A N 1
ATOM 1662 C CA . MET A 1 207 ? -17.654 -8.049 21.606 1.00 92.44 207 MET A CA 1
ATOM 1663 C C . MET A 1 207 ? -16.687 -7.042 20.955 1.00 92.44 207 MET A C 1
ATOM 1665 O O . MET A 1 207 ? -16.191 -7.275 19.852 1.00 92.44 207 MET A O 1
ATOM 1669 N N . ILE A 1 208 ? -16.396 -5.910 21.611 1.00 93.00 208 ILE A N 1
ATOM 1670 C CA . ILE A 1 208 ? -15.409 -4.932 21.120 1.00 93.00 208 ILE A CA 1
ATOM 1671 C C . ILE A 1 208 ? -14.006 -5.550 21.083 1.00 93.00 208 ILE A C 1
ATOM 1673 O O . ILE A 1 208 ? -13.263 -5.303 20.130 1.00 93.00 208 ILE A O 1
ATOM 1677 N N . SER A 1 209 ? -13.633 -6.326 22.103 1.00 93.25 209 SER A N 1
ATOM 1678 C CA . SER A 1 209 ? -12.332 -6.998 22.187 1.00 93.25 209 SER A CA 1
ATOM 1679 C C . SER A 1 209 ? -12.154 -8.010 21.055 1.00 93.25 209 SER A C 1
ATOM 1681 O O . SER A 1 209 ? -11.161 -7.954 20.328 1.00 93.25 209 SER A O 1
ATOM 1683 N N . GLU A 1 210 ? -13.160 -8.853 20.817 1.00 92.06 210 GLU A N 1
ATOM 1684 C CA . GLU A 1 210 ? -13.163 -9.801 19.697 1.00 92.06 210 GLU A CA 1
ATOM 1685 C C . GLU A 1 210 ? -13.080 -9.090 18.341 1.00 92.06 210 GLU A C 1
ATOM 1687 O O . GLU A 1 210 ? -12.307 -9.483 17.468 1.00 92.06 210 GLU A O 1
ATOM 1692 N N . ALA A 1 211 ? -13.818 -7.990 18.170 1.00 92.00 211 ALA A N 1
ATOM 1693 C CA . ALA A 1 211 ? -13.782 -7.213 16.935 1.00 92.00 211 ALA A CA 1
ATOM 1694 C C . ALA A 1 211 ? -12.407 -6.571 16.683 1.00 92.00 211 ALA A C 1
ATOM 1696 O O . ALA A 1 211 ? -11.961 -6.501 15.537 1.00 92.00 211 ALA A O 1
ATOM 1697 N N . LYS A 1 212 ? -11.726 -6.117 17.744 1.00 92.62 212 LYS A N 1
ATOM 1698 C CA .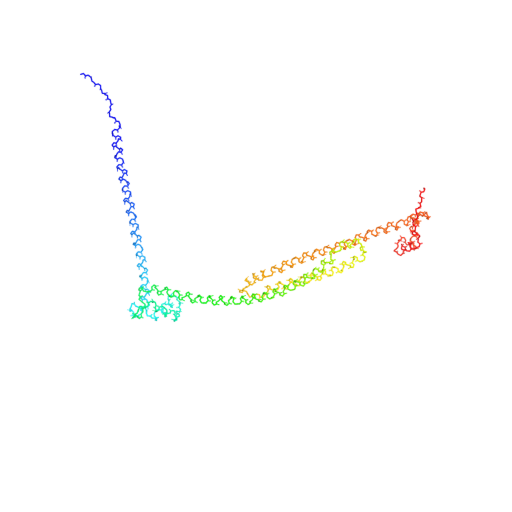 LYS A 1 212 ? -10.348 -5.609 17.665 1.00 92.62 212 LYS A CA 1
ATOM 1699 C C . LYS A 1 212 ? -9.358 -6.716 17.314 1.00 92.62 212 LYS A C 1
ATOM 1701 O O . LYS A 1 212 ? -8.467 -6.461 16.509 1.00 92.62 212 LYS A O 1
ATOM 1706 N N . ALA A 1 213 ? -9.520 -7.914 17.875 1.00 92.69 213 ALA A N 1
ATOM 1707 C CA . ALA A 1 213 ? -8.676 -9.063 17.552 1.00 92.69 213 ALA A CA 1
ATOM 1708 C C . ALA A 1 213 ? -8.808 -9.447 16.071 1.00 92.69 213 ALA A C 1
ATOM 1710 O O . ALA A 1 213 ? -7.807 -9.467 15.360 1.00 92.69 213 ALA A O 1
ATOM 1711 N N . LEU A 1 214 ? -10.041 -9.599 15.571 1.00 91.00 214 LEU A N 1
ATOM 1712 C CA . LEU A 1 214 ? -10.302 -9.887 14.155 1.00 91.00 214 LEU A CA 1
ATOM 1713 C C . LEU A 1 214 ? -9.730 -8.806 13.226 1.00 91.00 214 LEU A C 1
ATOM 1715 O O . LEU A 1 214 ? -9.099 -9.119 12.219 1.00 91.00 214 LEU A O 1
ATOM 1719 N N . ALA A 1 215 ? -9.909 -7.525 13.564 1.00 89.56 215 ALA A N 1
ATOM 1720 C CA . ALA A 1 215 ? -9.324 -6.436 12.783 1.00 89.56 215 ALA A CA 1
ATOM 1721 C C . ALA A 1 215 ? -7.780 -6.453 12.820 1.00 89.56 215 ALA A C 1
ATOM 1723 O O . ALA A 1 215 ? -7.129 -6.146 11.819 1.00 89.56 215 ALA A O 1
ATOM 1724 N N . GLY A 1 216 ? -7.187 -6.837 13.953 1.00 90.44 216 GLY A N 1
ATOM 1725 C CA . GLY A 1 216 ? -5.746 -7.036 14.098 1.00 90.44 216 GLY A CA 1
ATOM 1726 C C . GLY A 1 216 ? -5.216 -8.166 13.213 1.00 90.44 216 GLY A C 1
ATOM 1727 O O . GLY A 1 216 ? -4.233 -7.964 12.502 1.00 90.44 216 GLY A O 1
ATOM 1728 N N . ASP A 1 217 ? -5.903 -9.308 13.188 1.00 90.00 217 ASP A N 1
ATOM 1729 C CA . ASP A 1 217 ? -5.524 -10.469 12.377 1.00 90.00 217 ASP A CA 1
ATOM 1730 C C . ASP A 1 217 ? -5.576 -10.155 10.879 1.00 90.00 217 ASP A C 1
ATOM 1732 O O . ASP A 1 217 ? -4.643 -10.472 10.140 1.00 90.00 217 ASP A O 1
ATOM 1736 N N . VAL A 1 218 ? -6.626 -9.462 10.428 1.00 90.12 218 VAL A N 1
ATOM 1737 C CA . VAL A 1 218 ? -6.762 -9.034 9.027 1.00 90.12 218 VAL A CA 1
ATOM 1738 C C . VAL A 1 218 ? -5.664 -8.041 8.634 1.00 90.12 218 VAL A C 1
ATOM 1740 O O . VAL A 1 218 ? -5.114 -8.126 7.536 1.00 90.12 218 VAL A O 1
ATOM 1743 N N . ARG A 1 219 ? -5.291 -7.120 9.532 1.00 88.75 219 ARG A N 1
ATOM 1744 C CA . ARG A 1 219 ? -4.160 -6.206 9.303 1.00 88.75 219 ARG A CA 1
ATOM 1745 C C . ARG A 1 219 ? -2.841 -6.974 9.183 1.00 88.75 219 ARG A C 1
ATOM 1747 O O . ARG A 1 219 ? -2.103 -6.749 8.232 1.00 88.75 219 ARG A O 1
ATOM 1754 N N . ALA A 1 220 ? -2.593 -7.932 10.075 1.00 88.75 220 ALA A N 1
ATOM 1755 C CA . ALA A 1 220 ? -1.399 -8.770 10.011 1.00 88.75 220 ALA A CA 1
ATOM 1756 C C . ALA A 1 220 ? -1.345 -9.619 8.728 1.00 88.75 220 ALA A C 1
ATOM 1758 O O . ALA A 1 220 ? -0.266 -9.829 8.177 1.00 88.75 220 ALA A O 1
ATOM 1759 N N . GLN A 1 221 ? -2.491 -10.093 8.227 1.00 86.62 221 GLN A N 1
ATOM 1760 C CA . GLN A 1 221 ? -2.564 -10.778 6.934 1.00 86.62 221 GLN A CA 1
ATOM 1761 C C . GLN A 1 221 ? -2.165 -9.851 5.781 1.00 86.62 221 GLN A C 1
ATOM 1763 O O . GLN A 1 221 ? -1.362 -10.260 4.949 1.00 86.62 221 GLN A O 1
ATOM 1768 N N . LEU A 1 222 ? -2.666 -8.609 5.756 1.00 84.56 222 LEU A N 1
ATOM 1769 C CA . LEU A 1 222 ? -2.308 -7.617 4.733 1.00 84.56 222 LEU A CA 1
ATOM 1770 C C . LEU A 1 222 ? -0.815 -7.262 4.758 1.00 84.56 222 LEU A C 1
ATOM 1772 O O . LEU A 1 222 ? -0.196 -7.193 3.698 1.00 84.56 222 LEU A O 1
ATOM 1776 N N . ASP A 1 223 ? -0.226 -7.098 5.944 1.00 85.12 223 ASP A N 1
ATOM 1777 C CA . ASP A 1 223 ? 1.198 -6.767 6.082 1.00 85.12 223 ASP A CA 1
ATOM 1778 C C . ASP A 1 223 ? 2.094 -7.897 5.540 1.00 85.12 223 ASP A C 1
ATOM 1780 O O . ASP A 1 223 ? 3.054 -7.643 4.803 1.00 85.12 223 ASP A O 1
ATOM 1784 N N . ARG A 1 224 ? 1.721 -9.158 5.805 1.00 85.88 224 ARG A N 1
ATOM 1785 C CA . ARG A 1 224 ? 2.428 -10.347 5.292 1.00 85.88 224 ARG A CA 1
ATOM 1786 C C . ARG A 1 224 ? 2.378 -10.478 3.770 1.00 85.88 224 ARG A C 1
ATOM 1788 O O . ARG A 1 224 ? 3.279 -11.085 3.202 1.00 85.88 224 ARG A O 1
ATOM 1795 N N . LEU A 1 225 ? 1.390 -9.885 3.088 1.00 81.88 225 LEU A N 1
ATOM 1796 C CA . LEU A 1 225 ? 1.334 -9.899 1.615 1.00 81.88 225 LEU A CA 1
ATOM 1797 C C . LEU A 1 225 ? 2.502 -9.149 0.966 1.00 81.88 225 LEU A C 1
ATOM 1799 O O . LEU A 1 225 ? 2.774 -9.348 -0.216 1.00 81.88 225 LEU A O 1
ATOM 1803 N N . SER A 1 226 ? 3.170 -8.270 1.716 1.00 77.19 226 SER A N 1
ATOM 1804 C CA . SER A 1 226 ? 4.329 -7.511 1.240 1.00 77.19 226 SER A CA 1
ATOM 1805 C C . SER A 1 226 ? 5.669 -8.240 1.427 1.00 77.19 226 SER A C 1
ATOM 1807 O O . SER A 1 226 ? 6.706 -7.755 0.953 1.00 77.19 226 SER A O 1
ATOM 1809 N N . GLU A 1 227 ? 5.654 -9.388 2.111 1.00 79.75 227 GLU A N 1
ATOM 1810 C CA . GLU A 1 227 ? 6.816 -10.232 2.383 1.00 79.75 227 GLU A CA 1
ATOM 1811 C C . GLU A 1 227 ? 7.025 -11.261 1.258 1.00 79.75 227 GLU A C 1
ATOM 1813 O O . GLU A 1 227 ? 6.090 -11.684 0.585 1.00 79.75 227 GLU A O 1
ATOM 1818 N N . GLY A 1 228 ? 8.274 -11.674 1.030 1.00 71.25 228 GLY A N 1
ATOM 1819 C CA . GLY A 1 228 ? 8.590 -12.743 0.070 1.00 71.25 228 GLY A CA 1
ATOM 1820 C C . GLY A 1 228 ? 8.708 -12.320 -1.399 1.00 71.25 228 GLY A C 1
ATOM 1821 O O . GLY A 1 228 ? 8.928 -13.171 -2.257 1.00 71.25 228 GLY A O 1
ATOM 1822 N N . PHE A 1 229 ? 8.623 -11.024 -1.714 1.00 79.25 229 PHE A N 1
ATOM 1823 C CA . PHE A 1 229 ? 8.886 -10.539 -3.071 1.00 79.25 229 PHE A CA 1
ATOM 1824 C C . PHE A 1 229 ? 10.360 -10.703 -3.468 1.00 79.25 229 PHE A C 1
ATOM 1826 O O . PHE A 1 229 ? 11.259 -10.314 -2.723 1.00 79.25 229 PHE A O 1
ATOM 1833 N N . ASP A 1 230 ? 10.600 -11.215 -4.679 1.00 75.31 230 ASP A N 1
ATOM 1834 C CA . ASP A 1 230 ? 11.937 -11.299 -5.281 1.00 75.31 230 ASP A CA 1
ATOM 1835 C C . ASP A 1 230 ? 12.550 -9.893 -5.400 1.00 75.31 230 ASP A C 1
ATOM 1837 O O . ASP A 1 230 ? 11.938 -8.995 -5.992 1.00 75.31 230 ASP A O 1
ATOM 1841 N N . GLU A 1 231 ? 13.766 -9.709 -4.868 1.00 77.88 231 GLU A N 1
ATOM 1842 C CA . GLU A 1 231 ? 14.524 -8.446 -4.846 1.00 77.88 231 GLU A CA 1
ATOM 1843 C C . GLU A 1 231 ? 14.534 -7.720 -6.198 1.00 77.88 231 GLU A C 1
ATOM 1845 O O . GLU A 1 231 ? 14.549 -6.489 -6.252 1.00 77.88 231 GLU A O 1
ATOM 1850 N N . ARG A 1 232 ? 14.478 -8.472 -7.303 1.00 74.69 232 ARG A N 1
ATOM 1851 C CA . ARG A 1 232 ? 14.479 -7.932 -8.671 1.00 74.69 232 ARG A CA 1
ATOM 1852 C C . ARG A 1 232 ? 13.212 -7.164 -9.042 1.00 74.69 232 ARG A C 1
ATOM 1854 O O . ARG A 1 232 ? 13.269 -6.339 -9.953 1.00 74.69 232 ARG A O 1
ATOM 1861 N N . TYR A 1 233 ? 12.095 -7.450 -8.377 1.00 80.19 233 TYR A N 1
ATOM 1862 C CA . TYR A 1 233 ? 10.760 -6.937 -8.699 1.00 80.19 233 TYR A CA 1
ATOM 1863 C C . TYR A 1 233 ? 10.062 -6.272 -7.507 1.00 80.19 233 TYR A C 1
ATOM 1865 O O . TYR A 1 233 ? 8.960 -5.747 -7.669 1.00 80.19 233 TYR A O 1
ATOM 1873 N N . VAL A 1 234 ? 10.699 -6.250 -6.328 1.00 82.94 234 VAL A N 1
ATOM 1874 C CA . VAL A 1 234 ? 10.158 -5.684 -5.078 1.00 82.94 234 VAL A CA 1
ATOM 1875 C C . VAL A 1 234 ? 9.515 -4.314 -5.287 1.00 82.94 234 VAL A C 1
ATOM 1877 O O . VAL A 1 234 ? 8.435 -4.070 -4.760 1.00 82.94 234 VAL A O 1
ATOM 1880 N N . THR A 1 235 ? 10.143 -3.411 -6.041 1.00 84.19 235 THR A N 1
ATOM 1881 C CA . THR A 1 235 ? 9.621 -2.048 -6.231 1.00 84.19 235 THR A CA 1
ATOM 1882 C C . THR A 1 235 ? 8.301 -2.031 -6.997 1.00 84.19 235 THR A C 1
ATOM 1884 O O . THR A 1 235 ? 7.358 -1.364 -6.575 1.00 84.19 235 THR A O 1
ATOM 1887 N N . ASP A 1 236 ? 8.217 -2.790 -8.091 1.00 83.56 236 ASP A N 1
ATOM 1888 C CA . ASP A 1 236 ? 7.031 -2.838 -8.950 1.00 83.56 236 ASP A CA 1
ATOM 1889 C C . ASP A 1 236 ? 5.886 -3.603 -8.276 1.00 83.56 236 ASP A C 1
ATOM 1891 O O . ASP A 1 236 ? 4.729 -3.182 -8.349 1.00 83.56 236 ASP A O 1
ATOM 1895 N N . LEU A 1 237 ? 6.206 -4.702 -7.585 1.00 85.12 237 LEU A N 1
ATOM 1896 C CA . LEU A 1 237 ? 5.230 -5.511 -6.854 1.00 85.12 237 LEU A CA 1
ATOM 1897 C C . LEU A 1 237 ? 4.692 -4.772 -5.627 1.00 85.12 237 LEU A C 1
ATOM 1899 O O . LEU A 1 237 ? 3.482 -4.767 -5.426 1.00 85.12 237 LEU A O 1
ATOM 1903 N N . LYS A 1 238 ? 5.538 -4.059 -4.867 1.00 84.88 238 LYS A N 1
ATOM 1904 C CA . LYS A 1 238 ? 5.076 -3.207 -3.757 1.00 84.88 238 LYS A CA 1
ATOM 1905 C C . LYS A 1 238 ? 4.202 -2.059 -4.245 1.00 84.88 238 LYS A C 1
ATOM 1907 O O . LYS A 1 238 ? 3.171 -1.793 -3.642 1.00 84.88 238 LYS A O 1
ATOM 1912 N N . ALA A 1 239 ? 4.569 -1.388 -5.338 1.00 87.62 239 ALA A N 1
ATOM 1913 C CA . ALA A 1 239 ? 3.742 -0.316 -5.898 1.00 87.62 239 ALA A CA 1
ATOM 1914 C C . ALA A 1 239 ? 2.360 -0.830 -6.339 1.00 87.62 239 ALA A C 1
ATOM 1916 O O . ALA A 1 239 ? 1.340 -0.173 -6.103 1.00 87.62 239 ALA A O 1
ATOM 1917 N N . PHE A 1 240 ? 2.323 -2.019 -6.944 1.00 87.62 240 PHE A N 1
ATOM 1918 C CA . PHE A 1 240 ? 1.083 -2.672 -7.341 1.00 87.62 240 PHE A CA 1
ATOM 1919 C C . PHE A 1 240 ? 0.248 -3.106 -6.128 1.00 87.62 240 PHE A C 1
ATOM 1921 O O . PHE A 1 240 ? -0.907 -2.697 -6.024 1.00 87.62 240 PHE A O 1
ATOM 1928 N N . LEU A 1 241 ? 0.847 -3.827 -5.171 1.00 88.06 241 LEU A N 1
ATOM 1929 C CA . LEU A 1 241 ? 0.194 -4.231 -3.923 1.00 88.06 241 LEU A CA 1
ATOM 1930 C C . LEU A 1 241 ? -0.382 -3.019 -3.187 1.00 88.06 241 LEU A C 1
ATOM 1932 O O . LEU A 1 241 ? -1.549 -3.041 -2.827 1.00 88.06 241 LEU A O 1
ATOM 1936 N N . ASN A 1 242 ? 0.384 -1.936 -3.030 1.00 86.88 242 ASN A N 1
ATOM 1937 C CA . ASN A 1 242 ? -0.086 -0.722 -2.358 1.00 86.88 242 ASN A CA 1
ATOM 1938 C C . ASN A 1 242 ? -1.299 -0.105 -3.064 1.00 86.88 242 ASN A C 1
ATOM 1940 O O . ASN A 1 242 ? -2.174 0.456 -2.412 1.00 86.88 242 ASN A O 1
ATOM 1944 N N . THR A 1 243 ? -1.370 -0.189 -4.394 1.00 88.06 243 THR A N 1
ATOM 1945 C CA . THR A 1 243 ? -2.511 0.341 -5.151 1.00 88.06 243 THR A CA 1
ATOM 1946 C C . THR A 1 243 ? -3.765 -0.501 -4.919 1.00 88.06 243 THR A C 1
ATOM 1948 O O . THR A 1 243 ? -4.835 0.057 -4.666 1.00 88.06 243 THR A O 1
ATOM 1951 N N . GLU A 1 244 ? -3.624 -1.826 -4.949 1.00 87.50 244 GLU A N 1
ATOM 1952 C CA . GLU A 1 244 ? -4.721 -2.777 -4.733 1.00 87.50 244 GLU A CA 1
ATOM 1953 C C . GLU A 1 244 ? -5.184 -2.796 -3.260 1.00 87.50 244 GLU A C 1
ATOM 1955 O O . GLU A 1 244 ? -6.381 -2.746 -2.967 1.00 87.50 244 GLU A O 1
ATOM 1960 N N . ALA A 1 245 ? -4.243 -2.772 -2.311 1.00 88.56 245 ALA A N 1
ATOM 1961 C CA . ALA A 1 245 ? -4.499 -2.810 -0.872 1.00 88.56 245 ALA A CA 1
ATOM 1962 C C . ALA A 1 245 ? -5.028 -1.481 -0.311 1.00 88.56 245 ALA A C 1
ATOM 1964 O O . ALA A 1 245 ? -5.700 -1.486 0.719 1.00 88.56 245 ALA A O 1
ATOM 1965 N N . LYS A 1 246 ? -4.831 -0.344 -0.995 1.00 89.69 246 LYS A N 1
ATOM 1966 C CA . LYS A 1 246 ? -5.261 0.986 -0.518 1.00 89.69 246 LYS A CA 1
ATOM 1967 C C . LYS A 1 246 ? -6.734 1.046 -0.114 1.00 89.69 246 LYS A C 1
ATOM 1969 O O . LYS A 1 246 ? -7.089 1.679 0.878 1.00 89.69 246 LYS A O 1
ATOM 1974 N N . GLN A 1 247 ? -7.619 0.409 -0.883 1.00 89.06 247 GLN A N 1
ATOM 1975 C CA . GLN A 1 247 ? -9.047 0.383 -0.543 1.00 89.06 247 GLN A CA 1
ATOM 1976 C C . GLN A 1 247 ? -9.337 -0.472 0.697 1.00 89.06 247 GLN A C 1
ATOM 1978 O O . GLN A 1 247 ? -10.286 -0.177 1.427 1.00 89.06 247 GLN A O 1
ATOM 1983 N N . LEU A 1 248 ? -8.540 -1.513 0.941 1.00 90.31 248 LEU A N 1
ATOM 1984 C CA . LEU A 1 248 ? -8.634 -2.339 2.143 1.00 90.31 248 LEU A CA 1
ATOM 1985 C C . LEU A 1 248 ? -8.084 -1.588 3.358 1.00 90.31 248 LEU A C 1
ATOM 1987 O O . LEU A 1 248 ? -8.770 -1.513 4.370 1.00 90.31 248 LEU A O 1
ATOM 1991 N N . GLU A 1 249 ? -6.936 -0.920 3.235 1.00 89.12 249 GLU A N 1
ATOM 1992 C CA . GLU A 1 249 ? -6.365 -0.075 4.294 1.00 89.12 249 GLU A CA 1
ATOM 1993 C C . GLU A 1 249 ? -7.326 1.037 4.735 1.00 89.12 249 GLU A C 1
ATOM 1995 O O . GLU A 1 249 ? -7.537 1.249 5.931 1.00 89.12 249 GLU A O 1
ATOM 2000 N N . ILE A 1 250 ? -7.972 1.720 3.781 1.00 91.25 250 ILE A N 1
ATOM 2001 C CA . ILE A 1 250 ? -8.979 2.748 4.084 1.00 91.25 250 ILE A CA 1
ATOM 2002 C C . ILE A 1 250 ? -10.163 2.140 4.847 1.00 91.25 250 ILE A C 1
ATOM 2004 O O . ILE A 1 250 ? -10.661 2.755 5.795 1.00 91.25 250 ILE A O 1
ATOM 2008 N N . ARG A 1 251 ? -10.631 0.948 4.454 1.00 91.38 251 ARG A N 1
ATOM 2009 C CA . ARG A 1 251 ? -11.711 0.244 5.164 1.00 91.38 251 ARG A CA 1
ATOM 2010 C C . ARG A 1 251 ? -11.290 -0.140 6.582 1.00 91.38 251 ARG A C 1
ATOM 2012 O O . ARG A 1 251 ? -12.024 0.171 7.518 1.00 91.38 251 ARG A O 1
ATOM 2019 N N . MET A 1 252 ? -10.088 -0.680 6.755 1.00 90.50 252 MET A N 1
ATOM 2020 C CA . MET A 1 252 ? -9.525 -1.014 8.066 1.00 90.50 252 MET A CA 1
ATOM 2021 C C . MET A 1 252 ? -9.399 0.215 8.976 1.00 90.50 252 MET A C 1
ATOM 2023 O O . MET A 1 252 ? -9.831 0.182 10.126 1.00 90.50 252 MET A O 1
ATOM 2027 N N . GLY A 1 253 ? -8.912 1.349 8.460 1.00 92.31 253 GLY A N 1
ATOM 2028 C CA . GLY A 1 253 ? -8.841 2.596 9.234 1.00 92.31 253 GLY A CA 1
ATOM 2029 C C . GLY A 1 253 ? -10.219 3.130 9.655 1.00 92.31 253 GLY A C 1
ATOM 2030 O O . GLY A 1 253 ? -10.388 3.672 10.755 1.00 92.31 253 GLY A O 1
ATOM 2031 N N . ARG A 1 254 ? -11.247 2.938 8.815 1.00 93.19 254 ARG A N 1
ATOM 2032 C CA . ARG A 1 254 ? -12.639 3.241 9.189 1.00 93.19 254 ARG A CA 1
ATOM 2033 C C . ARG A 1 254 ? -13.131 2.304 10.288 1.00 93.19 254 ARG A C 1
ATOM 2035 O O . ARG A 1 254 ? -13.756 2.788 11.228 1.00 9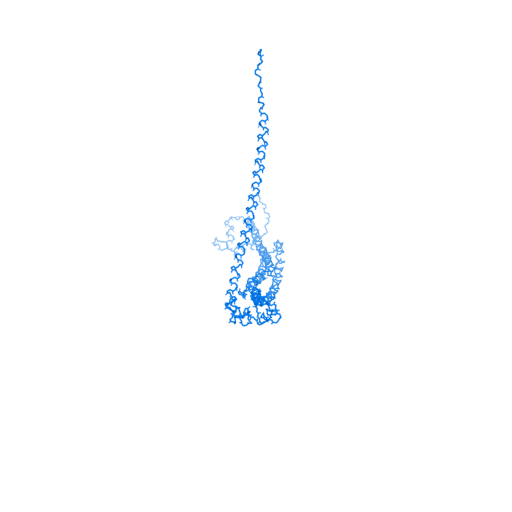3.19 254 ARG A O 1
ATOM 2042 N N . MET A 1 255 ? -12.842 1.006 10.205 1.00 93.06 255 MET A N 1
ATOM 2043 C CA . MET A 1 255 ? -13.203 0.034 11.244 1.00 93.06 255 MET A CA 1
ATOM 2044 C C . MET A 1 255 ? -12.571 0.382 12.596 1.00 93.06 255 MET A C 1
ATOM 2046 O O . MET A 1 255 ? -13.284 0.408 13.597 1.00 93.06 255 MET A O 1
ATOM 2050 N N . ASP A 1 256 ? -11.294 0.763 12.630 1.00 92.12 256 ASP A N 1
ATOM 2051 C CA . ASP A 1 256 ? -10.630 1.201 13.868 1.00 92.12 256 ASP A CA 1
ATOM 2052 C C . ASP A 1 256 ? -11.309 2.430 14.482 1.00 92.12 256 ASP A C 1
ATOM 2054 O O . ASP A 1 256 ? -11.561 2.492 15.688 1.00 92.12 256 ASP A O 1
ATOM 2058 N N . SER A 1 257 ? -11.673 3.402 13.642 1.00 94.00 257 SER A N 1
ATOM 2059 C CA . SER A 1 257 ? -12.399 4.600 14.079 1.00 94.00 257 SER A CA 1
ATOM 2060 C C . SER A 1 257 ? -13.769 4.239 14.671 1.00 94.00 257 SER A C 1
ATOM 2062 O O . SER A 1 257 ? -14.184 4.797 15.689 1.00 94.00 257 SER A O 1
ATOM 2064 N N . ARG A 1 258 ? -14.476 3.276 14.066 1.00 94.00 258 ARG A N 1
ATOM 2065 C CA . ARG A 1 258 ? -15.764 2.748 14.548 1.00 94.00 258 ARG A CA 1
ATOM 2066 C C . ARG A 1 258 ? -15.608 2.032 15.893 1.00 94.00 258 ARG A C 1
ATOM 2068 O O . ARG A 1 258 ? -16.342 2.346 16.830 1.00 94.00 258 ARG A O 1
ATOM 2075 N N . LEU A 1 259 ? -14.605 1.166 16.026 1.00 93.69 259 LEU A N 1
ATOM 2076 C CA . LEU A 1 259 ? -14.292 0.446 17.267 1.00 93.69 259 LEU A CA 1
ATOM 2077 C C . LEU A 1 259 ? -13.842 1.376 18.397 1.00 93.69 259 LEU A C 1
ATOM 2079 O O . LEU A 1 259 ? -14.226 1.177 19.551 1.00 93.69 259 LEU A O 1
ATOM 2083 N N . SER A 1 260 ? -13.085 2.426 18.081 1.00 94.31 260 SER A N 1
ATOM 2084 C CA . SER A 1 260 ? -12.704 3.460 19.047 1.00 94.31 260 SER A CA 1
ATOM 2085 C C . SER A 1 260 ? -13.934 4.195 19.589 1.00 94.31 260 SER A C 1
ATOM 2087 O O . SER A 1 260 ? -14.104 4.330 20.802 1.00 94.31 260 SER A O 1
ATOM 2089 N N . ARG A 1 261 ? -14.875 4.581 18.712 1.00 93.81 261 ARG A N 1
ATOM 2090 C CA . ARG A 1 261 ? -16.158 5.166 19.143 1.00 93.81 261 ARG A CA 1
ATOM 2091 C C . ARG A 1 261 ? -16.967 4.208 20.018 1.00 93.81 261 ARG A C 1
ATOM 2093 O O . ARG A 1 261 ? -17.480 4.643 21.045 1.00 93.81 261 ARG A O 1
ATOM 2100 N N . ALA A 1 262 ? -17.057 2.932 19.642 1.00 93.38 262 ALA A N 1
ATOM 2101 C CA . ALA A 1 262 ? -17.754 1.910 20.424 1.00 93.38 262 ALA A CA 1
ATOM 2102 C C . ALA A 1 262 ? -17.141 1.743 21.825 1.00 93.38 262 ALA A C 1
ATOM 2104 O O . ALA A 1 262 ? -17.865 1.779 22.818 1.00 93.38 262 ALA A O 1
ATOM 2105 N N . THR A 1 263 ? -15.807 1.688 21.907 1.00 93.50 263 THR A N 1
ATOM 2106 C CA . THR A 1 263 ? -15.058 1.630 23.178 1.00 93.50 263 THR A CA 1
ATOM 2107 C C . THR A 1 263 ? -15.393 2.831 24.067 1.00 93.50 263 THR A C 1
ATOM 2109 O O . THR A 1 263 ? -15.710 2.678 25.244 1.00 93.50 263 THR A O 1
ATOM 2112 N N . ASN A 1 264 ? -15.392 4.039 23.498 1.00 93.38 264 ASN A N 1
ATOM 2113 C CA . ASN A 1 264 ? -15.704 5.258 24.244 1.00 93.38 264 ASN A CA 1
ATOM 2114 C C . ASN A 1 264 ? -17.158 5.294 24.741 1.00 93.38 264 ASN A C 1
ATOM 2116 O O . ASN A 1 264 ? -17.423 5.804 25.829 1.00 93.38 264 ASN A O 1
ATOM 2120 N N . LEU A 1 265 ? -18.109 4.773 23.959 1.00 92.81 265 LEU A N 1
ATOM 2121 C CA . LEU A 1 265 ? -19.514 4.690 24.365 1.00 92.81 265 LEU A CA 1
ATOM 2122 C C . LEU A 1 265 ? -19.719 3.689 25.504 1.00 92.81 265 LEU A C 1
ATOM 2124 O O . LEU A 1 265 ? -20.413 4.024 26.462 1.00 92.81 265 LEU A O 1
ATOM 2128 N N . SER A 1 266 ? -19.088 2.515 25.429 1.00 92.38 266 SER A N 1
ATOM 2129 C CA . SER A 1 266 ? -19.128 1.511 26.499 1.00 92.38 266 SER A CA 1
ATOM 2130 C C . SER A 1 266 ? -18.514 2.044 27.800 1.00 92.38 266 SER A C 1
ATOM 2132 O O . SER A 1 266 ? -19.139 1.998 28.860 1.00 92.38 266 SER A O 1
ATOM 2134 N N . CYS A 1 267 ? -17.353 2.701 27.712 1.00 92.50 267 CYS A N 1
ATOM 2135 C CA . CYS A 1 267 ? -16.713 3.337 28.865 1.00 92.50 267 CYS A CA 1
ATOM 2136 C C . CYS A 1 267 ? -17.630 4.383 29.529 1.00 92.50 267 CYS A C 1
ATOM 2138 O O . CYS A 1 267 ? -17.882 4.333 30.734 1.00 92.50 267 CYS A O 1
ATOM 2140 N N . ARG A 1 268 ? -18.242 5.275 28.735 1.00 92.00 268 ARG A N 1
ATOM 2141 C CA . ARG A 1 268 ? -19.216 6.257 29.247 1.00 92.00 268 ARG A CA 1
ATOM 2142 C C . ARG A 1 268 ? -20.447 5.605 29.874 1.00 92.00 268 ARG A C 1
ATOM 2144 O O . ARG A 1 268 ? -21.003 6.154 30.823 1.00 92.00 268 ARG A O 1
ATOM 2151 N N . PHE A 1 269 ? -20.891 4.468 29.346 1.00 92.44 269 PHE A N 1
ATOM 2152 C CA . PHE A 1 269 ? -22.015 3.714 29.896 1.00 92.44 269 PHE A CA 1
ATOM 2153 C C . PHE A 1 269 ? -21.687 3.169 31.296 1.00 92.44 269 PHE A C 1
ATOM 2155 O O . PHE A 1 269 ? -22.477 3.363 32.224 1.00 92.44 269 PHE A O 1
ATOM 2162 N N . ARG A 1 270 ? -20.477 2.622 31.493 1.00 91.69 270 ARG A N 1
ATOM 2163 C CA . ARG A 1 270 ? -19.968 2.222 32.820 1.00 91.69 270 ARG A CA 1
ATOM 2164 C C . ARG A 1 270 ? -19.838 3.408 33.774 1.00 91.69 270 ARG A C 1
ATOM 2166 O O . ARG A 1 270 ? -20.273 3.328 34.921 1.00 91.69 270 ARG A O 1
ATOM 2173 N N . GLU A 1 271 ? -19.299 4.534 33.307 1.00 92.19 271 GLU A N 1
ATOM 2174 C CA . GLU A 1 271 ? -19.211 5.751 34.125 1.00 92.19 271 GLU A CA 1
ATOM 2175 C C . GLU A 1 271 ? -20.597 6.227 34.588 1.00 92.19 271 GLU A C 1
ATOM 2177 O O . GLU A 1 271 ? -20.757 6.666 35.728 1.00 92.19 271 GLU A O 1
ATOM 2182 N N . GLN A 1 272 ? -21.617 6.131 33.730 1.00 91.38 272 GLN A N 1
ATOM 2183 C CA . GLN A 1 272 ? -22.994 6.472 34.092 1.00 91.38 272 GLN A CA 1
ATOM 2184 C C . GLN A 1 272 ? -23.582 5.509 35.128 1.00 91.38 272 GLN A C 1
ATOM 2186 O O . GLN A 1 272 ? -24.252 5.980 36.050 1.00 91.38 272 GLN A O 1
ATOM 2191 N N . ALA A 1 273 ? -23.294 4.205 35.034 1.00 90.88 273 ALA A N 1
ATOM 2192 C CA . ALA A 1 273 ? -23.659 3.235 36.071 1.00 90.88 273 ALA A CA 1
ATOM 2193 C C . ALA A 1 273 ? -23.017 3.603 37.420 1.00 90.88 273 ALA A C 1
ATOM 2195 O O . ALA A 1 273 ? -23.697 3.654 38.445 1.00 90.88 273 ALA A O 1
ATOM 2196 N N . GLY A 1 274 ? -21.728 3.961 37.408 1.00 90.56 274 GLY A N 1
ATOM 2197 C CA . GLY A 1 274 ? -21.005 4.424 38.594 1.00 90.56 274 GLY A CA 1
ATOM 2198 C C . GLY A 1 274 ? -21.626 5.679 39.213 1.00 90.56 274 GLY A C 1
ATOM 2199 O O . GLY A 1 274 ? -21.889 5.715 40.413 1.00 90.56 274 GLY A O 1
ATOM 2200 N N . ARG A 1 275 ? -21.945 6.695 38.400 1.00 91.06 275 ARG A N 1
ATOM 2201 C CA . ARG A 1 275 ? -22.614 7.920 38.883 1.00 91.06 275 ARG A CA 1
ATOM 2202 C C . ARG A 1 275 ? -23.995 7.629 39.470 1.00 91.06 275 ARG A C 1
ATOM 2204 O O . ARG A 1 275 ? -24.324 8.186 40.514 1.00 91.06 275 ARG A O 1
ATOM 2211 N N . LYS A 1 276 ? -24.787 6.753 38.840 1.00 90.25 276 LYS A N 1
ATOM 2212 C CA . LYS A 1 276 ? -26.081 6.306 39.383 1.00 90.25 276 LYS A CA 1
ATOM 2213 C C . LYS A 1 276 ? -25.918 5.643 40.746 1.00 90.25 276 LYS A C 1
ATOM 2215 O O . LYS A 1 276 ? -26.646 6.000 41.665 1.00 90.25 276 LYS A O 1
ATOM 2220 N N . ARG A 1 277 ? -24.916 4.772 40.897 1.00 90.50 277 ARG A N 1
ATOM 2221 C CA . ARG A 1 277 ? -24.603 4.109 42.170 1.00 90.50 277 ARG A CA 1
ATOM 2222 C C . ARG A 1 277 ? -24.328 5.107 43.287 1.00 90.50 277 ARG A C 1
ATOM 2224 O O . ARG A 1 277 ? -24.863 4.949 44.376 1.00 90.50 277 ARG A O 1
ATOM 2231 N N . VAL A 1 278 ? -23.547 6.154 43.013 1.00 91.00 278 VAL A N 1
ATOM 2232 C CA . VAL A 1 278 ? -23.279 7.213 44.004 1.00 91.00 278 VAL A CA 1
ATOM 2233 C C . VAL A 1 278 ? -24.562 7.954 44.384 1.00 91.00 278 VAL A C 1
ATOM 2235 O O . VAL A 1 278 ? -24.807 8.183 45.563 1.00 91.00 278 VAL A O 1
ATOM 2238 N N . VAL A 1 279 ? -25.405 8.300 43.405 1.00 90.69 279 VAL A N 1
ATOM 2239 C CA . VAL A 1 279 ? -26.675 9.003 43.667 1.00 90.69 279 VAL A CA 1
ATOM 2240 C C . VAL A 1 279 ? -27.648 8.138 44.475 1.00 90.69 279 VAL A C 1
ATOM 2242 O O . VAL A 1 279 ? -28.304 8.651 45.379 1.00 90.69 279 VAL A O 1
ATOM 2245 N N . GLU A 1 280 ? -27.759 6.845 44.172 1.00 88.56 280 GLU A N 1
ATOM 2246 C CA . GLU A 1 280 ? -28.599 5.910 44.932 1.00 88.56 280 GLU A CA 1
ATOM 2247 C C . GLU A 1 280 ? -28.082 5.714 46.360 1.00 88.56 280 GLU A C 1
ATOM 2249 O O . GLU A 1 280 ? -28.871 5.774 47.303 1.00 88.56 280 GLU A O 1
ATOM 2254 N N . LEU A 1 281 ? -26.764 5.581 46.532 1.00 89.62 281 LEU A N 1
ATOM 2255 C CA . LEU A 1 281 ? -26.134 5.467 47.846 1.00 89.62 281 LEU A CA 1
ATOM 2256 C C . LEU A 1 281 ? -26.351 6.732 48.685 1.00 89.62 281 LEU A C 1
ATOM 2258 O O . LEU A 1 281 ? -26.719 6.631 49.851 1.00 89.62 281 LEU A O 1
ATOM 2262 N N . GLU A 1 282 ? -26.215 7.924 48.098 1.00 92.12 282 GLU A N 1
ATOM 2263 C CA . GLU A 1 282 ? -26.466 9.181 48.814 1.00 92.12 282 GLU A CA 1
ATOM 2264 C C . GLU A 1 282 ? -27.949 9.335 49.195 1.00 92.12 282 GLU A C 1
ATOM 2266 O O . GLU A 1 282 ? -28.266 9.796 50.291 1.00 92.12 282 GLU A O 1
ATOM 2271 N N . ARG A 1 283 ? -28.884 8.885 48.345 1.00 90.44 283 ARG A N 1
ATOM 2272 C CA . ARG A 1 283 ? -30.317 8.848 48.696 1.00 90.44 283 ARG A CA 1
ATOM 2273 C C . ARG A 1 283 ? -30.596 7.903 49.862 1.00 90.44 283 ARG A C 1
ATOM 2275 O O . ARG A 1 283 ? -31.327 8.289 50.774 1.00 90.44 283 ARG A O 1
ATOM 2282 N N . LEU A 1 284 ? -30.013 6.702 49.844 1.00 88.69 284 LEU A N 1
ATOM 2283 C CA . LEU A 1 284 ? -30.122 5.736 50.940 1.00 88.69 284 LEU A CA 1
ATOM 2284 C C . LEU A 1 284 ? -29.526 6.298 52.232 1.00 88.69 284 LEU A C 1
ATOM 2286 O O . LEU A 1 284 ? -30.165 6.221 53.275 1.00 88.69 284 LEU A O 1
ATOM 2290 N N . ARG A 1 285 ? -28.362 6.950 52.156 1.00 89.56 285 ARG A N 1
ATOM 2291 C CA . ARG A 1 285 ? -27.725 7.627 53.291 1.00 89.56 285 ARG A CA 1
ATOM 2292 C C . ARG A 1 285 ? -28.622 8.709 53.893 1.00 89.56 285 ARG A C 1
ATOM 2294 O O . ARG A 1 285 ? -28.786 8.754 55.109 1.00 89.56 285 ARG A O 1
ATOM 2301 N N . ILE A 1 286 ? -29.220 9.570 53.065 1.00 90.62 286 ILE A N 1
ATOM 2302 C CA . ILE A 1 286 ? -30.147 10.614 53.533 1.00 90.62 286 ILE A CA 1
ATOM 2303 C C . ILE A 1 286 ? -31.384 9.984 54.191 1.00 90.62 286 ILE A C 1
ATOM 2305 O O . ILE A 1 286 ? -31.834 10.474 55.225 1.00 90.62 286 ILE A O 1
ATOM 2309 N N . ALA A 1 287 ? -31.933 8.908 53.621 1.00 87.06 287 ALA A N 1
ATOM 2310 C CA . ALA A 1 287 ? -33.074 8.197 54.198 1.00 87.06 287 ALA A CA 1
ATOM 2311 C C . ALA A 1 287 ? -32.723 7.542 55.547 1.00 87.06 287 ALA A C 1
ATOM 2313 O O . ALA A 1 287 ? -33.440 7.748 56.524 1.00 87.06 287 ALA A O 1
ATOM 2314 N N . ALA A 1 288 ? -31.587 6.847 55.627 1.00 87.00 288 ALA A N 1
ATOM 2315 C CA . ALA A 1 288 ? -31.074 6.251 56.858 1.00 87.00 288 ALA A CA 1
ATOM 2316 C C . ALA A 1 288 ? -30.858 7.312 57.950 1.00 87.00 288 ALA A C 1
ATOM 2318 O O . ALA A 1 288 ? -31.313 7.147 59.080 1.00 87.00 288 ALA A O 1
ATOM 2319 N N . ALA A 1 289 ? -30.260 8.455 57.596 1.00 87.81 289 ALA A N 1
ATOM 2320 C CA . ALA A 1 289 ? -30.073 9.574 58.517 1.00 87.81 289 ALA A CA 1
ATOM 2321 C C . ALA A 1 289 ? -31.404 10.174 59.007 1.00 87.81 289 ALA A C 1
ATOM 2323 O O . ALA A 1 289 ? -31.501 10.579 60.165 1.00 87.81 289 ALA A O 1
ATOM 2324 N N . LYS A 1 290 ? -32.438 10.237 58.155 1.00 87.88 290 LYS A N 1
ATOM 2325 C CA . LYS A 1 290 ? -33.779 10.690 58.563 1.00 87.88 290 LYS A CA 1
ATOM 2326 C C . LYS A 1 290 ? -34.416 9.743 59.576 1.00 87.88 290 LYS A C 1
ATOM 2328 O O . LYS A 1 290 ? -34.960 10.225 60.562 1.00 87.88 290 LYS A O 1
ATOM 2333 N N . VAL A 1 291 ? -34.317 8.432 59.357 1.00 87.00 291 VAL A N 1
ATOM 2334 C CA . VAL A 1 291 ? -34.827 7.420 60.297 1.00 87.00 291 VAL A CA 1
ATOM 2335 C C . VAL A 1 291 ? -34.076 7.497 61.629 1.00 87.00 291 VAL A C 1
ATOM 2337 O O . VAL A 1 291 ? -34.717 7.576 62.670 1.00 87.00 291 VAL A O 1
ATOM 2340 N N . LEU A 1 292 ? -32.740 7.592 61.613 1.00 86.50 292 LEU A N 1
ATOM 2341 C CA . LEU A 1 292 ? -31.935 7.767 62.833 1.00 86.50 292 LEU A CA 1
ATOM 2342 C C . LEU A 1 292 ? -32.371 9.001 63.638 1.00 86.50 292 LEU A C 1
ATOM 2344 O O . LEU A 1 292 ? -32.610 8.902 64.839 1.00 86.50 292 LEU A O 1
ATOM 2348 N N . ARG A 1 293 ? -32.554 10.149 62.972 1.00 86.19 293 ARG A N 1
ATOM 2349 C CA . ARG A 1 293 ? -33.035 11.383 63.622 1.00 86.19 293 ARG A CA 1
ATOM 2350 C C . ARG A 1 293 ? -34.464 11.263 64.149 1.00 86.19 293 ARG A C 1
ATOM 2352 O O . ARG A 1 293 ? -34.762 11.816 65.201 1.00 86.19 293 ARG A O 1
ATOM 2359 N N . TYR A 1 294 ? -35.340 10.564 63.430 1.00 85.88 294 TYR A N 1
ATOM 2360 C CA . TYR A 1 294 ? -36.714 10.314 63.870 1.00 85.88 294 TYR A CA 1
ATOM 2361 C C . TYR A 1 294 ? -36.750 9.449 65.134 1.00 85.88 294 TYR A C 1
ATOM 2363 O O . TYR A 1 294 ? -37.483 9.739 66.072 1.00 85.88 294 TYR A O 1
ATOM 2371 N N . VAL A 1 295 ? -35.915 8.416 65.201 1.00 85.75 295 VAL A N 1
ATOM 2372 C CA . VAL A 1 295 ? -35.814 7.535 66.374 1.00 85.75 295 VAL A CA 1
ATOM 2373 C C . VAL A 1 295 ? -35.227 8.285 67.560 1.00 85.75 295 VAL A C 1
ATOM 2375 O O . VAL A 1 295 ? -35.741 8.166 68.672 1.00 85.75 295 VAL A O 1
ATOM 2378 N N . GLN A 1 296 ? -34.202 9.103 67.308 1.00 86.00 296 GLN A N 1
ATOM 2379 C CA . GLN A 1 296 ? -33.614 9.994 68.299 1.00 86.00 296 GLN A CA 1
ATOM 2380 C C . GLN A 1 296 ? -34.658 10.947 68.891 1.00 86.00 296 GLN A C 1
ATOM 2382 O O . GLN A 1 296 ? -34.736 11.078 70.110 1.00 86.00 296 GLN A O 1
ATOM 2387 N N . SER A 1 297 ? -35.496 11.577 68.058 1.00 84.81 297 SER A N 1
ATOM 2388 C CA . SER A 1 297 ? -36.528 12.504 68.536 1.00 84.81 297 SER A CA 1
ATOM 2389 C C . SER A 1 297 ? -37.683 11.789 69.241 1.00 84.81 297 SER A C 1
ATOM 2391 O O . SER A 1 297 ? -38.106 12.230 70.310 1.00 84.81 297 SER A O 1
ATOM 2393 N N . LEU A 1 298 ? -38.153 10.659 68.703 1.00 85.12 298 LEU A N 1
ATOM 2394 C CA . LEU A 1 298 ? -39.244 9.864 69.272 1.00 85.12 298 LEU A CA 1
ATOM 2395 C C . LEU A 1 298 ? -38.891 9.329 70.666 1.00 85.12 298 LEU A C 1
ATOM 2397 O O . LEU A 1 298 ? -39.722 9.365 71.573 1.00 85.12 298 LEU A O 1
ATOM 2401 N N . LYS A 1 299 ? -37.654 8.850 70.839 1.00 85.50 299 LYS A N 1
ATOM 2402 C CA . LYS A 1 299 ? -37.146 8.313 72.110 1.00 85.50 299 LYS A CA 1
ATOM 2403 C C . LYS A 1 299 ? -36.454 9.364 72.988 1.00 85.50 299 LYS A C 1
ATOM 2405 O O . LYS A 1 299 ? -36.105 9.046 74.118 1.00 85.50 299 LYS A O 1
ATOM 2410 N N . ARG A 1 300 ? -36.300 10.604 72.500 1.00 86.75 300 ARG A N 1
ATOM 2411 C CA . ARG A 1 300 ? -35.597 11.721 73.164 1.00 86.75 300 ARG A CA 1
ATOM 2412 C C . ARG A 1 300 ? -34.170 11.368 73.601 1.00 86.75 300 ARG A C 1
ATOM 2414 O O . ARG A 1 300 ? -33.765 11.709 74.707 1.00 86.75 300 ARG A O 1
ATOM 2421 N N . LEU A 1 301 ? -33.441 10.682 72.728 1.00 87.19 301 LEU A N 1
ATOM 2422 C CA . LEU A 1 301 ? -32.081 10.215 72.998 1.00 87.19 301 LEU A CA 1
ATOM 2423 C C . LEU A 1 301 ? -31.056 11.323 72.731 1.00 87.19 301 LEU A C 1
ATOM 2425 O O . LEU A 1 301 ? -31.179 12.082 71.760 1.00 87.19 301 LEU A O 1
ATOM 2429 N N . SER A 1 302 ? -30.014 11.385 73.555 1.00 88.31 302 SER A N 1
ATOM 2430 C CA . SER A 1 302 ? -28.784 12.115 73.238 1.00 88.31 302 SER A CA 1
ATOM 2431 C C . SER A 1 302 ? -28.038 11.460 72.063 1.00 88.31 302 SER A C 1
ATOM 2433 O O . SER A 1 302 ? -28.451 10.421 71.541 1.00 88.31 302 SER A O 1
ATOM 2435 N N . ASN A 1 303 ? -26.961 12.086 71.582 1.00 84.88 303 ASN A N 1
ATOM 2436 C CA . ASN A 1 303 ? -26.172 11.489 70.499 1.00 84.88 303 ASN A CA 1
ATOM 2437 C C . ASN A 1 303 ? -25.438 10.232 70.982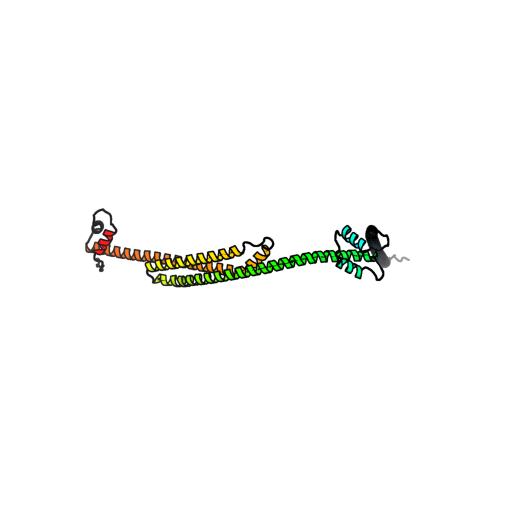 1.00 84.88 303 ASN A C 1
ATOM 2439 O O . ASN A 1 303 ? -25.342 9.261 70.239 1.00 84.88 303 ASN A O 1
ATOM 2443 N N . GLU A 1 304 ? -24.957 10.260 72.222 1.00 87.38 304 GLU A N 1
ATOM 2444 C CA . GLU A 1 304 ? -24.274 9.159 72.891 1.00 87.38 304 GLU A CA 1
ATOM 2445 C C . GLU A 1 304 ? -25.242 7.993 73.136 1.00 87.38 304 GLU A C 1
ATOM 2447 O O . GLU A 1 304 ? -24.944 6.865 72.767 1.00 87.38 304 GLU A O 1
ATOM 2452 N N . GLU A 1 305 ? -26.456 8.271 73.620 1.00 85.94 305 GLU A N 1
ATOM 2453 C CA . GLU A 1 305 ? -27.486 7.244 73.849 1.00 85.94 305 GLU A CA 1
ATOM 2454 C C . GLU A 1 305 ? -28.023 6.639 72.540 1.00 85.94 305 GLU A C 1
ATOM 2456 O O . GLU A 1 305 ? -28.434 5.481 72.505 1.00 85.94 305 GLU A O 1
ATOM 2461 N N . LEU A 1 306 ? -28.049 7.413 71.446 1.00 85.69 306 LEU A N 1
ATOM 2462 C CA . LEU A 1 306 ? -28.378 6.880 70.123 1.00 85.69 306 LEU A CA 1
ATOM 2463 C C . LEU A 1 306 ? -27.257 5.978 69.598 1.00 85.69 306 LEU A C 1
ATOM 2465 O O . LEU A 1 306 ? -27.554 4.972 68.963 1.00 85.69 306 LEU A O 1
ATOM 2469 N N . PHE A 1 307 ? -25.996 6.341 69.840 1.00 88.19 307 PHE A N 1
ATOM 2470 C CA . PHE A 1 307 ? -24.848 5.523 69.464 1.00 88.19 307 PHE A CA 1
ATOM 2471 C C . PHE A 1 307 ? -24.864 4.192 70.224 1.00 88.19 307 PHE A C 1
ATOM 2473 O O . PHE A 1 307 ? -24.868 3.151 69.581 1.00 88.19 307 PHE A O 1
ATOM 2480 N N . GLU A 1 308 ? -25.024 4.227 71.550 1.00 88.06 308 GLU A N 1
ATOM 2481 C CA . GLU A 1 308 ? -25.171 3.039 72.411 1.00 88.06 308 GLU A CA 1
ATOM 2482 C C . GLU A 1 308 ? -26.397 2.180 72.057 1.00 88.06 308 GLU A C 1
ATOM 2484 O O . GLU A 1 308 ? -26.433 0.986 72.328 1.00 88.06 308 GLU A O 1
ATOM 2489 N N . LEU A 1 309 ? -27.441 2.768 71.461 1.00 84.81 309 LEU A N 1
ATOM 2490 C CA . LEU A 1 309 ? -28.600 2.006 70.990 1.00 84.81 309 LEU A CA 1
ATOM 2491 C C . LEU A 1 309 ? -28.296 1.205 69.712 1.00 84.81 309 LEU A C 1
ATOM 2493 O O . LEU A 1 309 ? -28.969 0.207 69.448 1.00 84.81 309 LEU A O 1
ATOM 2497 N N . VAL A 1 310 ? -27.362 1.684 68.888 1.00 86.81 310 VAL A N 1
ATOM 2498 C CA . VAL A 1 310 ? -26.957 1.030 67.635 1.00 86.81 310 VAL A CA 1
ATOM 2499 C C . VAL A 1 310 ? -25.800 0.057 67.883 1.00 86.81 310 VAL A C 1
ATOM 2501 O O . VAL A 1 310 ? -25.828 -1.026 67.310 1.00 86.81 310 VAL A O 1
ATOM 2504 N N . ASP A 1 311 ? -24.842 0.433 68.734 1.00 89.31 311 ASP A N 1
ATOM 2505 C CA . ASP A 1 311 ? -23.731 -0.385 69.245 1.00 89.31 311 ASP A CA 1
ATOM 2506 C C . ASP A 1 311 ? -24.272 -1.412 70.256 1.00 89.31 311 ASP A C 1
ATOM 2508 O O . ASP A 1 311 ? -24.451 -1.138 71.444 1.00 89.31 311 ASP A O 1
ATOM 2512 N N . ALA A 1 312 ? -24.657 -2.582 69.750 1.00 82.12 312 ALA A N 1
ATOM 2513 C CA . ALA A 1 312 ? -25.395 -3.575 70.519 1.00 82.12 312 ALA A CA 1
ATOM 2514 C C . ALA A 1 312 ? -24.473 -4.454 71.373 1.00 82.12 312 ALA A C 1
ATOM 2516 O O . ALA A 1 312 ? -24.941 -5.032 72.364 1.00 82.12 312 ALA A O 1
ATOM 2517 N N . ASP A 1 313 ? -23.204 -4.598 70.985 1.00 85.88 313 ASP A N 1
ATOM 2518 C CA . ASP A 1 313 ? -22.202 -5.347 71.743 1.00 85.88 313 ASP A CA 1
ATOM 2519 C C . ASP A 1 313 ? -21.353 -4.474 72.688 1.00 85.88 313 ASP A C 1
ATOM 2521 O O . ASP A 1 313 ? -20.740 -5.011 73.622 1.00 85.88 313 ASP A O 1
ATOM 2525 N N . GLY A 1 314 ? -21.438 -3.148 72.551 1.00 85.50 314 GLY A N 1
ATOM 2526 C CA . GLY A 1 314 ? -20.828 -2.164 73.438 1.00 85.50 314 GLY A CA 1
ATOM 2527 C C . GLY A 1 314 ? -19.321 -2.037 73.239 1.00 85.50 314 GLY A C 1
ATOM 2528 O O . GLY A 1 314 ? -18.611 -1.712 74.202 1.00 85.50 314 GLY A O 1
ATOM 2529 N N . ASP A 1 315 ? -18.813 -2.353 72.046 1.00 87.75 315 ASP A N 1
ATOM 2530 C CA . ASP A 1 315 ? -17.385 -2.301 71.732 1.00 87.75 315 ASP A CA 1
ATOM 2531 C C . ASP A 1 315 ? -16.878 -0.887 71.383 1.00 87.75 315 ASP A C 1
ATOM 2533 O O . ASP A 1 315 ? -15.662 -0.654 71.342 1.00 87.75 315 ASP A O 1
ATOM 2537 N N . GLY A 1 316 ? -17.789 0.086 71.254 1.00 86.81 316 GLY A N 1
ATOM 2538 C CA . GLY A 1 316 ? -17.484 1.478 70.934 1.00 86.81 316 GLY A CA 1
ATOM 2539 C C . GLY A 1 316 ? -17.346 1.758 69.435 1.00 86.81 316 GLY A C 1
ATOM 2540 O O . GLY A 1 316 ? -16.989 2.882 69.060 1.00 86.81 316 GLY A O 1
ATOM 2541 N N . GLU A 1 317 ? -17.630 0.781 68.576 1.00 88.31 317 GLU A N 1
ATOM 2542 C CA . GLU A 1 317 ? -17.737 0.900 67.127 1.00 88.31 317 GLU A CA 1
ATOM 2543 C C . GLU A 1 317 ? -19.159 0.515 66.666 1.00 88.31 317 GLU A C 1
ATOM 2545 O O . GLU A 1 317 ? -19.968 -0.004 67.418 1.00 88.31 317 GLU A O 1
ATOM 2550 N N . ILE A 1 318 ? -19.528 0.861 65.427 1.00 88.44 318 ILE A N 1
ATOM 2551 C CA . ILE A 1 318 ? -20.784 0.378 64.830 1.00 88.44 318 ILE A CA 1
ATOM 2552 C C . ILE A 1 318 ? -20.406 -0.517 63.666 1.00 88.44 318 ILE A C 1
ATOM 2554 O O . ILE A 1 318 ? -19.958 -0.039 62.614 1.00 88.44 318 ILE A O 1
ATOM 2558 N N . SER A 1 319 ? -20.607 -1.814 63.844 1.00 91.50 319 SER A N 1
ATOM 2559 C CA . SER A 1 319 ? -20.363 -2.804 62.806 1.00 91.50 319 SER A CA 1
ATOM 2560 C C . SER A 1 319 ? -21.492 -2.830 61.762 1.00 91.50 319 SER A C 1
ATOM 2562 O O . SER A 1 319 ? -22.620 -2.380 61.985 1.00 91.50 319 SER A O 1
ATOM 2564 N N . GLU A 1 320 ? -21.206 -3.368 60.570 1.00 88.94 320 GLU A N 1
ATOM 2565 C CA . GLU A 1 320 ? -22.224 -3.553 59.523 1.00 88.94 320 GLU A CA 1
ATOM 2566 C C . GLU A 1 320 ? -23.427 -4.399 60.002 1.00 88.94 320 GLU A C 1
ATOM 2568 O O . GLU A 1 320 ? -24.563 -3.983 59.754 1.00 88.94 320 GLU A O 1
ATOM 2573 N N . PRO A 1 321 ? -23.240 -5.528 60.720 1.00 90.31 321 PRO A N 1
ATOM 2574 C CA . PRO A 1 321 ? -24.351 -6.298 61.280 1.00 90.31 321 PRO A CA 1
ATOM 2575 C C . PRO A 1 321 ? -25.214 -5.502 62.264 1.00 90.31 321 PRO A C 1
ATOM 2577 O O . PRO A 1 321 ? -26.438 -5.594 62.201 1.00 90.31 321 PRO A O 1
ATOM 2580 N N . GLU A 1 322 ? -24.604 -4.710 63.145 1.00 89.19 322 GLU A N 1
ATOM 2581 C CA . GLU A 1 322 ? -25.318 -3.885 64.128 1.00 89.19 322 GLU A CA 1
ATOM 2582 C C . GLU A 1 322 ? -26.126 -2.778 63.466 1.00 89.19 322 GLU A C 1
ATOM 2584 O O . GLU A 1 322 ? -27.314 -2.609 63.748 1.00 89.19 322 GLU A O 1
ATOM 2589 N N . PHE A 1 323 ? -25.513 -2.088 62.502 1.00 88.94 323 PHE A N 1
ATOM 2590 C CA . PHE A 1 323 ? -26.189 -1.081 61.699 1.00 88.94 323 PHE A CA 1
ATOM 2591 C C . PHE A 1 323 ? -27.405 -1.677 60.980 1.00 88.94 323 PHE A C 1
ATOM 2593 O O . PHE A 1 323 ? -28.500 -1.119 61.044 1.00 88.94 323 PHE A O 1
ATOM 2600 N N . LEU A 1 324 ? -27.251 -2.832 60.326 1.00 89.75 324 LEU A N 1
ATOM 2601 C CA . LEU A 1 324 ? -28.355 -3.506 59.637 1.00 89.75 324 LEU A CA 1
ATOM 2602 C C . LEU A 1 324 ? -29.452 -3.950 60.613 1.00 89.75 324 LEU A C 1
ATOM 2604 O O . LEU A 1 324 ? -30.628 -3.669 60.368 1.00 89.75 324 LEU A O 1
ATOM 2608 N N . ASN A 1 325 ? -29.078 -4.567 61.736 1.00 87.75 325 ASN A N 1
ATOM 2609 C CA . ASN A 1 325 ? -30.011 -5.027 62.764 1.00 87.75 325 ASN A CA 1
ATOM 2610 C C . ASN A 1 325 ? -30.811 -3.863 63.380 1.00 87.75 325 ASN A C 1
ATOM 2612 O O . ASN A 1 325 ? -32.021 -3.977 63.600 1.00 87.75 325 ASN A O 1
ATOM 2616 N N . PHE A 1 326 ? -30.175 -2.706 63.587 1.00 88.06 326 PHE A N 1
ATOM 2617 C CA . PHE A 1 326 ? -30.863 -1.492 64.021 1.00 88.06 326 PHE A CA 1
ATOM 2618 C C . PHE A 1 326 ? -31.967 -1.100 63.034 1.00 88.06 326 PHE A C 1
ATOM 2620 O O . PHE A 1 326 ? -33.116 -0.909 63.434 1.00 88.06 326 PHE A O 1
ATOM 2627 N N . PHE A 1 327 ? -31.669 -1.027 61.733 1.00 86.88 327 PHE A N 1
ATOM 2628 C CA . PHE A 1 327 ? -32.701 -0.694 60.748 1.00 86.88 327 PHE A CA 1
ATOM 2629 C C . PHE A 1 327 ? -33.750 -1.796 60.600 1.00 86.88 327 PHE A C 1
ATOM 2631 O O . PHE A 1 327 ? -34.887 -1.475 60.286 1.00 86.88 327 PHE A O 1
ATOM 2638 N N . GLU A 1 328 ? -33.439 -3.074 60.801 1.00 85.94 328 GLU A N 1
ATOM 2639 C CA . GLU A 1 328 ? -34.442 -4.150 60.753 1.00 85.94 328 GLU A CA 1
ATOM 2640 C C . GLU A 1 328 ? -35.453 -4.086 61.899 1.00 85.94 328 GLU A C 1
ATOM 2642 O O . GLU A 1 328 ? -36.642 -4.322 61.683 1.00 85.94 328 GLU A O 1
ATOM 2647 N N . THR A 1 329 ? -34.993 -3.733 63.096 1.00 81.44 329 THR A N 1
ATOM 2648 C CA . THR A 1 329 ? -35.814 -3.705 64.316 1.00 81.44 329 THR A CA 1
ATOM 2649 C C . THR A 1 329 ? -36.565 -2.391 64.518 1.00 81.44 329 THR A C 1
ATOM 2651 O O . THR A 1 329 ? -37.528 -2.335 65.287 1.00 81.44 329 THR A O 1
ATOM 2654 N N . THR A 1 330 ? -36.149 -1.331 63.829 1.00 80.94 330 THR A N 1
ATOM 2655 C CA . THR A 1 330 ? -36.651 0.025 64.052 1.00 80.94 330 THR A CA 1
ATOM 2656 C C . THR A 1 330 ? -37.749 0.414 63.062 1.00 80.94 330 THR A C 1
ATOM 2658 O O . THR A 1 330 ? -37.711 0.039 61.891 1.00 80.94 330 THR A O 1
ATOM 2661 N N . ASP A 1 331 ? -38.731 1.195 63.531 1.00 72.06 331 ASP A N 1
ATOM 2662 C CA . ASP A 1 331 ? -39.821 1.696 62.690 1.00 72.06 331 ASP A CA 1
ATOM 2663 C C . ASP A 1 331 ? -39.283 2.645 61.605 1.00 72.06 331 ASP A C 1
ATOM 2665 O O . ASP A 1 331 ? -38.592 3.629 61.886 1.00 72.06 331 ASP A O 1
ATOM 2669 N N . LYS A 1 332 ? -39.584 2.311 60.349 1.00 76.81 332 LYS A N 1
ATOM 2670 C CA . LYS A 1 332 ? -39.109 3.015 59.150 1.00 76.81 332 LYS A CA 1
ATOM 2671 C C . LYS A 1 332 ? -40.116 4.053 58.654 1.00 76.81 332 LYS A C 1
ATOM 2673 O O . LYS A 1 332 ? -39.766 4.850 57.780 1.00 76.81 332 LYS A O 1
ATOM 2678 N N . ASP A 1 333 ? -41.333 4.071 59.203 1.00 70.38 333 ASP A N 1
ATOM 2679 C CA . ASP A 1 333 ? -42.378 5.024 58.833 1.00 70.38 333 ASP A CA 1
ATOM 2680 C C . ASP A 1 333 ? -42.162 6.365 59.546 1.00 70.38 333 ASP A C 1
ATOM 2682 O O . ASP A 1 333 ? -42.753 6.677 60.582 1.00 70.38 333 ASP A O 1
ATOM 2686 N N . VAL A 1 334 ? -41.303 7.199 58.955 1.00 65.25 334 VAL A N 1
ATOM 2687 C CA . VAL A 1 334 ? -41.067 8.573 59.415 1.00 65.25 334 VAL A CA 1
ATOM 2688 C C . VAL A 1 334 ? -42.333 9.408 59.193 1.00 65.25 334 VAL A C 1
ATOM 2690 O O . VAL A 1 334 ? -42.590 9.888 58.088 1.00 65.25 334 VAL A O 1
ATOM 2693 N N . LYS A 1 335 ? -43.130 9.595 60.247 1.00 64.62 335 LYS A N 1
ATOM 2694 C CA . LYS A 1 335 ? -44.237 10.565 60.275 1.00 64.62 335 LYS A CA 1
ATOM 2695 C C . LYS A 1 335 ? -43.680 11.961 60.555 1.00 64.62 335 LYS A C 1
ATOM 2697 O O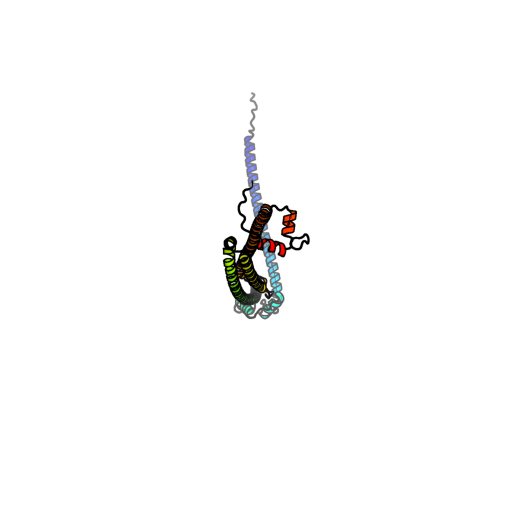 . LYS A 1 335 ? -42.732 12.087 61.329 1.00 64.62 335 LYS A O 1
ATOM 2702 N N . GLU A 1 336 ? -44.254 12.999 59.942 1.00 49.50 336 GLU A N 1
ATOM 2703 C CA . GLU A 1 336 ? -43.950 14.385 60.324 1.00 49.50 336 GLU A CA 1
ATOM 2704 C C . GLU A 1 336 ? -44.274 14.548 61.812 1.00 49.50 336 GLU A C 1
ATOM 2706 O O . GLU A 1 336 ? -45.425 14.438 62.230 1.00 49.50 336 GLU A O 1
ATOM 2711 N N . VAL A 1 337 ? -43.233 14.711 62.626 1.00 49.31 337 VAL A N 1
ATOM 2712 C CA . VAL A 1 337 ? -43.382 15.116 64.020 1.00 49.31 337 VAL A CA 1
ATOM 2713 C C . VAL A 1 337 ? -43.367 16.632 63.982 1.00 49.31 337 VAL A C 1
ATOM 2715 O O . VAL A 1 337 ? -42.321 17.215 63.693 1.00 49.31 337 VAL A O 1
ATOM 2718 N N . ASP A 1 338 ? -44.526 17.255 64.201 1.00 38.88 338 ASP A N 1
ATOM 2719 C CA . ASP A 1 338 ? -44.609 18.696 64.425 1.00 38.88 338 ASP A CA 1
ATOM 2720 C C . ASP A 1 338 ? -43.671 19.047 65.585 1.00 38.88 338 ASP A C 1
ATOM 2722 O O . ASP A 1 338 ? -43.825 18.568 66.711 1.00 38.88 338 ASP A O 1
ATOM 2726 N N . LEU A 1 339 ? -42.637 19.822 65.270 1.00 38.62 339 LEU A N 1
ATOM 2727 C CA . LEU A 1 339 ? -41.714 20.380 66.245 1.00 38.62 339 LEU A CA 1
ATOM 2728 C C . LEU A 1 339 ? -42.331 21.688 66.750 1.00 38.62 339 LEU A C 1
ATOM 2730 O O . LEU A 1 339 ? -42.313 22.685 66.026 1.00 38.62 339 LEU A O 1
ATOM 2734 N N . GLU A 1 340 ? -42.888 21.662 67.963 1.00 31.31 340 GLU A N 1
ATOM 2735 C CA . GLU A 1 340 ? -43.071 22.870 68.786 1.00 31.31 340 GLU A CA 1
ATOM 2736 C C . GLU A 1 340 ? -41.742 23.334 69.392 1.00 31.31 340 GLU A C 1
ATOM 2738 O O . GLU A 1 340 ? -40.960 22.467 69.857 1.00 31.31 340 GLU A O 1
#

Sequence (340 aa):
EMKDPNPATAPGDQATETKKFLAALVQRINECTRASEEVTIQAEGTKEKAVRRAAAREKLEELEARFERYDKDADDMLSRREVLAYARGHFKFTLPEEALDAIWRHLVDEGHRGVRLDRFHWLNIAIGVARERTRDVKRRSSREEKERVLKELKAEIQDNVKEAAKAVDEADRYVSKVEKQVQPLTSKARTMAIPDMIELADDTDAMISEAKALAGDVRAQLDRLSEGFDERYVTDLKAFLNTEAKQLEIRMGRMDSRLSRATNLSCRFREQAGRKRVVELERLRIAAAKVLRYVQSLKRLSNEELFELVDADGDGEISEPEFLNFFETTDKDVKEVDLE

pLDDT: mean 83.95, std 10.89, range [31.31, 94.31]

Radius of gyration: 55.86 Å; chains: 1; bounding box: 90×124×134 Å

Foldseek 3Di:
DDDDDDDDPPPPPVVVVVVVVVVVVVVVVVVVVVVVVVVVVVVVVVVVVVVVVVVVVVVLVVLVVLQVVLCPVPPQFHALVSLQVSCCVPVVDRQDPVLSVVCCVPQPDPPDRGHHSVCSVVSVVSSVVSVVVVVVVVVVVVVVVVVVVVVVLLVVLLVLLVVLVVLLVVLVVLLVVLLVLLVCLVVCLVPDALVVLVVSLVVSVVSLVVSVVSLVVSVVSLVCSLPDDDPVCSVVSVVSSCVSCVVVVVSSVVSVVSSVVSVVSSVVSNVSSVVVVVVVVVVVVVLLVLQLVLVCVVVVHDPVRSQCQLVVVPPSDRDPVSSVVCVVPGDSPDDPDPDD

Secondary structure (DSSP, 8-state):
----------HHHHHHHHHHHHHHHHHHHHHHHHHHHHHHHHHHHHHHHHHHHHHHHHHHHHHHHHHHHH-SS-SSEE-HHHHHHHHHHHH-----HHHHHHHHHHHSPTT-SSEEHHHHHHHHHHHHHHHHHHHHHHHHHHHHHHHHHHHHHHHHHHHHHHHHHHHHHHHHHHHHHHHHHHTTHHHHHHHS-HHHHHHHHHHHHHHHHHHHHHHHHHHHHHHHTTSS--TTTHHHHHHHHHHHHHHHHHHHHHHHHHHHHHHHHHHHHHHHHHHHHHHHHHHHHHHHHHHHHHHHHHHT--HHHHHHHH-SS-SSS--HHHHHHHHHHS----------

InterPro domains:
  IPR002048 EF-hand domain [PS50222] (58-93)
  IPR002048 EF-hand domain [PS50222] (304-333)
  IPR002048 EF-hand domain [SM00054] (62-90)
  IPR002048 EF-hand domain [SM00054] (302-330)
  IPR011992 EF-hand domain pair [SSF47473] (58-336)
  IPR018247 EF-Hand 1, calcium-binding site [PS00018] (71-83)
  IPR018247 EF-Hand 1, calcium-binding site [PS00018] (311-323)